Protein AF-A0A4D4M1V2-F1 (afdb_monomer)

Foldseek 3Di:
DDDDPFAEDEQDPVLQVLLLVLLVVLCVVPVAQADDLVSLVSLLVSLVPDDPRLLVSLEADPDLLNDYHYDDHDAPLVQLDFDDLAQLRSGRSCGSVSSSVSSSLSSQFFWWFWCLASNGRQKTKQFQHPPCQPFLDSNHFVDDNDDFQAQLQDPPFFSDKDKAWNDAPPPADDDGGGPSPDDDDPVRVVVQQDQFWGFQGGPSRVPSVPDPDHRGRHRQWDADPVGIGGRDDPVRTDPHDDPPPPDDPDDDDDPDDDPDPDDDDDDDDDGGDRGTMMMMIGGDGHDDPDDDDDDDDDDDDDDDPTIDTSD

pLDDT: mean 78.12, std 24.27, range [21.67, 98.25]

Solvent-accessible surface area (backbone atoms only — not comparable to full-atom values): 19342 Å² total; per-residue (Å²): 132,85,86,70,84,74,52,70,45,72,56,52,73,65,42,41,51,53,50,49,51,52,24,53,53,51,35,72,74,65,72,51,49,74,78,43,75,67,53,49,48,51,41,53,57,51,39,71,66,59,55,70,66,46,47,61,72,45,47,79,81,89,45,71,61,75,50,68,46,83,40,69,83,86,68,61,57,77,82,47,52,78,63,44,64,31,64,86,68,34,76,58,63,53,21,55,57,45,43,43,51,50,33,53,34,43,60,48,17,44,44,36,29,36,56,66,42,82,81,36,40,55,59,43,64,31,26,36,19,88,94,33,36,76,45,86,51,66,31,28,27,72,49,72,65,73,78,57,39,73,58,52,48,49,92,86,41,56,79,40,79,48,78,46,79,64,42,55,93,79,70,75,80,86,80,84,81,34,71,72,76,51,93,70,52,73,67,52,50,64,54,34,50,42,56,72,37,34,42,46,76,58,85,72,35,72,72,61,78,70,62,87,70,79,62,73,48,45,39,38,35,47,82,50,97,92,41,68,45,77,46,43,39,73,88,41,33,62,96,61,72,84,77,75,75,92,81,74,94,73,88,80,89,78,96,76,83,85,82,75,83,79,80,74,82,85,68,91,67,77,63,60,61,74,58,39,33,33,37,36,36,33,20,39,69,67,76,76,93,69,85,76,80,89,85,81,94,71,86,78,78,83,82,80,88,54,80,50,72,69,125

Sequence (311 aa):
MSTAAAPARQLDPDSVSELRQATEHIHAEFGTSATTPALLKRIATTANAFGDGLRHHCRPVDTDDGLFVLRGLDIDDAAAGPTPDSWATAGDSGAAHDITLLLLATVMGNPIAWEGQQDGRFVHNIVPSPGHETEQTGASSTVLLSPHTEDAFHPGRAHLLMLGCMRNHDDIATTAASVRKTRLSERDVRTLTRPVLPILPDDAYAEAQGYAEEPPPVPALFASEDGITLRFDPAYTPSTRRTTPTGARTGGSGKNWPVSPSRSASLPVRSWSSTTTWSSTAVFPSRPATTAPTGGSSAPPSAFPGAAPAP

Organism: Streptomyces avermitilis (NCBI:txid33903)

Structure (mmCIF, N/CA/C/O backbone):
data_AF-A0A4D4M1V2-F1
#
_entry.id   AF-A0A4D4M1V2-F1
#
loop_
_atom_site.group_PDB
_atom_site.id
_atom_site.type_symbol
_atom_site.label_atom_id
_atom_site.label_alt_id
_atom_site.label_comp_id
_atom_site.label_asym_id
_atom_site.label_entity_id
_atom_site.label_seq_id
_atom_site.pdbx_PDB_ins_code
_atom_site.Cartn_x
_atom_site.Cartn_y
_atom_site.Cartn_z
_atom_site.occupancy
_atom_site.B_iso_or_equiv
_atom_site.auth_seq_id
_atom_site.auth_comp_id
_atom_site.auth_asym_id
_atom_site.auth_atom_id
_atom_site.pdbx_PDB_model_num
ATOM 1 N N . MET A 1 1 ? -15.605 -14.942 8.031 1.00 46.16 1 MET A N 1
ATOM 2 C CA . MET A 1 1 ? -15.905 -13.614 7.455 1.00 46.16 1 MET A CA 1
ATOM 3 C C . MET A 1 1 ? -16.621 -13.835 6.135 1.00 46.16 1 MET A C 1
ATOM 5 O O . MET A 1 1 ? -16.258 -14.772 5.438 1.00 46.16 1 MET A O 1
ATOM 9 N N . SER A 1 2 ? -17.661 -13.060 5.827 1.00 43.44 2 SER A N 1
ATOM 10 C CA . SER A 1 2 ? -18.306 -13.125 4.509 1.00 43.44 2 SER A CA 1
ATOM 11 C C . SER A 1 2 ? -17.366 -12.499 3.482 1.00 43.44 2 SER A C 1
ATOM 13 O O . SER A 1 2 ? -16.968 -11.351 3.657 1.00 43.44 2 SER A O 1
ATOM 15 N N . THR A 1 3 ? -17.005 -13.231 2.432 1.00 56.50 3 THR A N 1
ATOM 16 C CA . THR A 1 3 ? -16.240 -12.705 1.295 1.00 56.50 3 THR A CA 1
ATOM 17 C C . THR A 1 3 ? -17.181 -11.880 0.423 1.00 56.50 3 THR A C 1
ATOM 19 O O . THR A 1 3 ? -17.867 -12.416 -0.446 1.00 56.50 3 THR A O 1
ATOM 22 N N . ALA A 1 4 ? -17.288 -10.581 0.697 1.00 67.00 4 ALA A N 1
ATOM 23 C CA . ALA A 1 4 ? -17.876 -9.660 -0.268 1.00 67.00 4 ALA A CA 1
ATOM 24 C C . ALA A 1 4 ? -16.851 -9.408 -1.382 1.00 67.00 4 ALA A C 1
ATOM 26 O O . ALA A 1 4 ? -15.655 -9.303 -1.105 1.00 67.00 4 ALA A O 1
ATOM 27 N N . ALA A 1 5 ? -17.301 -9.329 -2.634 1.00 80.75 5 ALA A N 1
ATOM 28 C CA . ALA A 1 5 ? -16.421 -8.931 -3.725 1.00 80.75 5 ALA A CA 1
ATOM 29 C C . ALA A 1 5 ? -15.924 -7.500 -3.469 1.00 80.75 5 ALA A C 1
ATOM 31 O O . ALA A 1 5 ? -16.735 -6.600 -3.238 1.00 80.75 5 ALA A O 1
ATOM 32 N N . ALA A 1 6 ? -14.605 -7.300 -3.496 1.00 88.25 6 ALA A N 1
ATOM 33 C CA . ALA A 1 6 ? -14.026 -5.971 -3.363 1.00 88.25 6 ALA A CA 1
ATOM 34 C C . ALA A 1 6 ? -14.462 -5.093 -4.553 1.00 88.25 6 ALA A C 1
ATOM 36 O O . ALA A 1 6 ? -14.430 -5.579 -5.693 1.00 88.25 6 ALA A O 1
ATOM 37 N N . PRO A 1 7 ? -14.841 -3.820 -4.329 1.00 93.56 7 PRO A N 1
ATOM 38 C CA . PRO A 1 7 ? -15.098 -2.885 -5.417 1.00 93.56 7 PRO A CA 1
ATOM 39 C C . PRO A 1 7 ? -13.896 -2.839 -6.359 1.00 93.56 7 PRO A C 1
ATOM 41 O O . PRO A 1 7 ? -12.766 -2.691 -5.902 1.00 93.56 7 PRO A O 1
ATOM 44 N N . ALA A 1 8 ? -14.118 -2.989 -7.662 1.00 95.06 8 ALA A N 1
ATOM 45 C CA . ALA A 1 8 ? -13.039 -3.056 -8.641 1.00 95.06 8 ALA A CA 1
ATOM 46 C C . ALA A 1 8 ? -13.178 -1.961 -9.698 1.00 95.06 8 ALA A C 1
ATOM 48 O O . ALA A 1 8 ? -14.282 -1.629 -10.130 1.00 95.06 8 ALA A O 1
ATOM 49 N N . ARG A 1 9 ? -12.038 -1.429 -10.135 1.00 96.38 9 ARG A N 1
ATOM 50 C CA . ARG A 1 9 ? -11.911 -0.521 -11.273 1.00 96.38 9 ARG A CA 1
ATOM 51 C C . ARG A 1 9 ? -10.985 -1.183 -12.284 1.00 96.38 9 ARG A C 1
ATOM 53 O O . ARG A 1 9 ? -9.880 -1.584 -11.936 1.00 96.38 9 ARG A O 1
ATOM 60 N N . GLN A 1 10 ? -11.449 -1.324 -13.516 1.00 97.06 10 GLN A N 1
ATOM 61 C CA . GLN A 1 10 ? -10.656 -1.871 -14.611 1.00 97.06 10 GLN A CA 1
ATOM 62 C C . GLN A 1 10 ? -10.014 -0.711 -15.365 1.00 97.06 10 GLN A C 1
ATOM 64 O O . GLN A 1 10 ? -10.752 0.162 -15.815 1.00 97.06 10 GLN A O 1
ATOM 69 N N . LEU A 1 11 ? -8.686 -0.701 -15.488 1.00 97.44 11 LEU A N 1
ATOM 70 C CA . LEU A 1 11 ? -7.991 0.224 -16.382 1.00 97.44 11 LEU A CA 1
ATOM 71 C C . LEU A 1 11 ? -8.371 -0.090 -17.829 1.00 97.44 11 LEU A C 1
ATOM 73 O O . LEU A 1 11 ? -8.408 -1.262 -18.225 1.00 97.44 11 LEU A O 1
ATOM 77 N N . ASP A 1 12 ? -8.661 0.954 -18.598 1.00 97.19 12 ASP A N 1
ATOM 78 C CA . ASP A 1 12 ? -8.841 0.844 -20.038 1.00 97.19 12 ASP A CA 1
ATOM 79 C C . ASP A 1 12 ? -7.492 0.595 -20.757 1.00 97.19 12 ASP A C 1
ATOM 81 O O . ASP A 1 12 ? -6.430 0.899 -20.202 1.00 97.19 12 ASP A O 1
ATOM 85 N N . PRO A 1 13 ? -7.503 0.032 -21.981 1.00 97.19 13 PRO A N 1
ATOM 86 C CA . PRO A 1 13 ? -6.276 -0.301 -22.705 1.00 97.19 13 PRO A CA 1
ATOM 87 C C . PRO A 1 13 ? -5.343 0.887 -22.971 1.00 97.19 13 PRO A C 1
ATOM 89 O O . PRO A 1 13 ? -4.125 0.695 -22.992 1.00 97.19 13 PRO A O 1
ATOM 92 N N . ASP A 1 14 ? -5.886 2.094 -23.150 1.00 97.50 14 ASP A N 1
ATOM 93 C CA . ASP A 1 14 ? -5.083 3.286 -23.416 1.00 97.50 14 ASP A CA 1
ATOM 94 C C . ASP A 1 14 ? -4.345 3.703 -22.140 1.00 97.50 14 ASP A C 1
ATOM 96 O O . ASP A 1 14 ? -3.131 3.893 -22.180 1.00 97.50 14 ASP A O 1
ATOM 100 N N . SER A 1 15 ? -5.033 3.716 -20.991 1.00 97.94 15 SER A N 1
ATOM 101 C CA . SER A 1 15 ? -4.422 3.951 -19.673 1.00 97.94 15 SER A CA 1
ATOM 102 C C . SER A 1 15 ? -3.341 2.915 -19.332 1.00 97.94 15 SER A C 1
ATOM 104 O O . SER A 1 15 ? -2.287 3.269 -18.801 1.00 97.94 15 SER A O 1
ATOM 106 N N . VAL A 1 16 ? -3.566 1.631 -19.646 1.00 97.81 16 VAL A N 1
ATOM 107 C CA . VAL A 1 16 ? -2.553 0.572 -19.455 1.00 97.81 16 VAL A CA 1
ATOM 108 C C . VAL A 1 16 ? -1.336 0.824 -20.343 1.00 97.81 16 VAL A C 1
ATOM 110 O O . VAL A 1 16 ? -0.200 0.741 -19.874 1.00 97.81 16 VAL A O 1
ATOM 113 N N . SER A 1 17 ? -1.551 1.153 -21.620 1.00 97.38 17 SER A N 1
ATOM 114 C CA . SER A 1 17 ? -0.457 1.433 -22.552 1.00 97.38 17 SER A CA 1
ATOM 115 C C . SER A 1 17 ? 0.330 2.681 -22.151 1.00 97.38 17 SER A C 1
ATOM 117 O O . SER A 1 17 ? 1.558 2.662 -22.214 1.00 97.38 17 SER A O 1
ATOM 119 N N . GLU A 1 18 ? -0.355 3.745 -21.732 1.00 97.62 18 GLU A N 1
ATOM 120 C CA . GLU A 1 18 ? 0.242 4.998 -21.266 1.00 97.62 18 GLU A CA 1
ATOM 121 C C . GLU A 1 18 ? 1.140 4.760 -20.042 1.00 97.62 18 GLU A C 1
ATOM 123 O O . GLU A 1 18 ? 2.311 5.149 -20.041 1.00 97.62 18 GLU A O 1
ATOM 128 N N . LEU A 1 19 ? 0.627 4.047 -19.034 1.00 97.94 19 LEU A N 1
ATOM 129 C CA . LEU A 1 19 ? 1.374 3.717 -17.822 1.00 97.94 19 LEU A CA 1
ATOM 130 C C . LEU A 1 19 ? 2.577 2.813 -18.118 1.00 97.94 19 LEU A C 1
ATOM 132 O O . LEU A 1 19 ? 3.681 3.095 -17.654 1.00 97.94 19 LEU A O 1
ATOM 136 N N . ARG A 1 20 ? 2.393 1.764 -18.931 1.00 97.12 20 ARG A N 1
ATOM 137 C CA . ARG A 1 20 ? 3.479 0.854 -19.322 1.00 97.12 20 ARG A CA 1
ATOM 138 C C . ARG A 1 20 ? 4.597 1.598 -20.045 1.00 97.12 20 ARG A C 1
ATOM 140 O O . ARG A 1 20 ? 5.759 1.435 -19.687 1.00 97.12 20 ARG A O 1
ATOM 147 N N . GLN A 1 21 ? 4.259 2.437 -21.026 1.00 97.81 21 GLN A N 1
ATOM 148 C CA . GLN A 1 21 ? 5.256 3.227 -21.748 1.00 97.81 21 GLN A CA 1
ATOM 149 C C . GLN A 1 21 ? 6.009 4.158 -20.796 1.00 97.81 21 GLN A C 1
ATOM 151 O O . GLN A 1 21 ? 7.234 4.219 -20.857 1.00 97.81 21 GLN A O 1
ATOM 156 N N . ALA A 1 22 ? 5.313 4.856 -19.895 1.00 98.25 22 ALA A N 1
ATOM 157 C CA . ALA A 1 22 ? 5.960 5.712 -18.903 1.00 98.25 22 ALA A CA 1
ATOM 158 C C . ALA A 1 22 ? 6.947 4.930 -18.022 1.00 98.25 22 ALA A C 1
ATOM 160 O O . ALA A 1 22 ? 8.091 5.359 -17.856 1.00 98.25 22 ALA A O 1
ATOM 161 N N . THR A 1 23 ? 6.535 3.765 -17.520 1.00 97.50 23 THR A N 1
ATOM 162 C CA . THR A 1 23 ? 7.394 2.867 -16.744 1.00 97.50 23 THR A CA 1
ATOM 163 C C . THR A 1 23 ? 8.621 2.433 -17.537 1.00 97.50 23 THR A C 1
ATOM 165 O O . THR A 1 23 ? 9.734 2.574 -17.041 1.00 97.50 23 THR A O 1
ATOM 168 N N . GLU A 1 24 ? 8.447 1.946 -18.767 1.00 96.62 24 GLU A N 1
ATOM 169 C CA . GLU A 1 24 ? 9.548 1.486 -19.621 1.00 96.62 24 GLU A CA 1
ATOM 170 C C . GLU A 1 24 ? 10.565 2.603 -19.888 1.00 96.62 24 GLU A C 1
ATOM 172 O O . GLU A 1 24 ? 11.769 2.371 -19.789 1.00 96.62 24 GLU A O 1
ATOM 177 N N . HIS A 1 25 ? 10.101 3.826 -20.166 1.00 98.12 25 HIS A N 1
ATOM 178 C CA . HIS A 1 25 ? 10.986 4.966 -20.413 1.00 98.12 25 HIS A CA 1
ATOM 179 C C . HIS A 1 25 ? 11.771 5.368 -19.162 1.00 98.12 25 HIS A C 1
ATOM 181 O O . HIS A 1 25 ? 12.980 5.569 -19.248 1.00 98.12 25 HIS A O 1
ATOM 187 N N . ILE A 1 26 ? 11.111 5.474 -18.003 1.00 98.00 26 ILE A N 1
ATOM 188 C CA . ILE A 1 26 ? 11.789 5.817 -16.743 1.00 98.00 26 ILE A CA 1
ATOM 189 C C . ILE A 1 26 ? 12.757 4.698 -16.349 1.00 98.00 26 ILE A C 1
ATOM 191 O O . ILE A 1 26 ? 13.898 4.967 -15.983 1.00 98.00 26 ILE A O 1
ATOM 195 N N . HIS A 1 27 ? 12.343 3.440 -16.470 1.00 96.38 27 HIS A N 1
ATOM 196 C CA . HIS A 1 27 ? 13.197 2.304 -16.152 1.00 96.38 27 HIS A CA 1
ATOM 197 C C . HIS A 1 27 ? 14.419 2.235 -17.079 1.00 96.38 27 HIS A C 1
ATOM 199 O O . HIS A 1 27 ? 15.524 2.008 -16.600 1.00 96.38 27 HIS A O 1
ATOM 205 N N . ALA A 1 28 ? 14.267 2.505 -18.379 1.00 97.00 28 ALA A N 1
ATOM 206 C CA . ALA A 1 28 ? 15.394 2.582 -19.310 1.00 97.00 28 ALA A CA 1
ATOM 207 C C . ALA A 1 28 ? 16.333 3.771 -19.024 1.00 97.00 28 ALA A C 1
ATOM 209 O O . ALA A 1 28 ? 17.534 3.673 -19.265 1.00 97.00 28 ALA A O 1
ATOM 210 N N . GLU A 1 29 ? 15.797 4.888 -18.523 1.00 97.25 29 GLU A N 1
ATOM 211 C CA . GLU A 1 29 ? 16.561 6.095 -18.185 1.00 97.25 29 GLU A CA 1
ATOM 212 C C . GLU A 1 29 ? 17.380 5.927 -16.893 1.00 97.25 29 GLU A C 1
ATOM 214 O O . GLU A 1 29 ? 18.532 6.359 -16.841 1.00 97.25 29 GLU A O 1
ATOM 219 N N . PHE A 1 30 ? 16.810 5.294 -15.863 1.00 96.44 30 PHE A N 1
ATOM 220 C CA . PHE A 1 30 ? 17.421 5.207 -14.530 1.00 96.44 30 PHE A CA 1
ATOM 221 C C . PHE A 1 30 ? 18.012 3.831 -14.197 1.00 96.44 30 PHE A C 1
ATOM 223 O O . PHE A 1 30 ? 18.976 3.759 -13.440 1.00 96.44 30 PHE A O 1
ATOM 230 N N . GLY A 1 31 ? 17.452 2.745 -14.733 1.00 92.25 31 GLY A N 1
ATOM 231 C CA . GLY A 1 31 ? 17.902 1.366 -14.504 1.00 92.25 31 GLY A CA 1
ATOM 232 C C . GLY A 1 31 ? 17.665 0.807 -13.094 1.00 92.25 31 GLY A C 1
ATOM 233 O O . GLY A 1 31 ? 18.108 -0.300 -12.815 1.00 92.25 31 GLY A O 1
ATOM 234 N N . THR A 1 32 ? 17.006 1.558 -12.208 1.00 90.75 32 THR A N 1
ATOM 235 C CA . THR A 1 32 ? 16.760 1.200 -10.800 1.00 90.75 32 THR A CA 1
ATOM 236 C C . THR A 1 32 ? 15.462 1.836 -10.302 1.00 90.75 32 THR A C 1
ATOM 238 O O . THR A 1 32 ? 15.022 2.851 -10.852 1.00 90.75 32 THR A O 1
ATOM 241 N N . SER A 1 33 ? 14.860 1.271 -9.250 1.00 84.88 33 SER A N 1
ATOM 242 C CA . SER A 1 33 ? 13.771 1.907 -8.492 1.00 84.88 33 SER A CA 1
ATOM 243 C C . SER A 1 33 ? 14.249 2.684 -7.263 1.00 84.88 33 SER A C 1
ATOM 245 O O . SER A 1 33 ? 13.431 3.284 -6.561 1.00 84.88 33 SER A O 1
ATOM 247 N N . ALA A 1 34 ? 15.562 2.747 -7.013 1.00 85.62 34 ALA A N 1
ATOM 248 C CA . ALA A 1 34 ? 16.128 3.547 -5.936 1.00 85.62 34 ALA A CA 1
ATOM 249 C C . ALA A 1 34 ? 15.744 5.028 -6.104 1.00 85.62 34 ALA A C 1
ATOM 251 O O . ALA A 1 34 ? 16.152 5.713 -7.048 1.00 85.62 34 ALA A O 1
ATOM 252 N N . THR A 1 35 ? 14.949 5.536 -5.165 1.00 82.25 35 THR A N 1
ATOM 253 C CA . THR A 1 35 ? 14.271 6.835 -5.247 1.00 82.25 35 THR A CA 1
ATOM 254 C C . THR A 1 35 ? 15.189 8.022 -4.986 1.00 82.25 35 THR A C 1
ATOM 256 O O . THR A 1 35 ? 15.061 8.749 -4.002 1.00 82.25 35 THR A O 1
ATOM 259 N N . THR A 1 36 ? 16.122 8.252 -5.906 1.00 90.75 36 THR A N 1
ATOM 260 C CA . THR A 1 36 ? 16.922 9.478 -5.940 1.00 90.75 36 THR A CA 1
ATOM 261 C C . THR A 1 36 ? 16.033 10.702 -6.214 1.00 90.75 36 THR A C 1
ATOM 263 O O . THR A 1 36 ? 15.001 10.576 -6.883 1.00 90.75 36 THR A O 1
ATOM 266 N N . PRO A 1 37 ? 16.435 11.921 -5.799 1.00 92.12 37 PRO A N 1
ATOM 267 C CA . PRO A 1 37 ? 15.675 13.137 -6.105 1.00 92.12 37 PRO A CA 1
ATOM 268 C C . PRO A 1 37 ? 15.402 13.341 -7.604 1.00 92.12 37 PRO A C 1
ATOM 270 O O . PRO A 1 37 ? 14.360 13.872 -7.984 1.00 92.12 37 PRO A O 1
ATOM 273 N N . ALA A 1 38 ? 16.321 12.901 -8.471 1.00 93.69 38 ALA A N 1
ATOM 274 C CA . ALA A 1 38 ? 16.149 12.973 -9.920 1.00 93.69 38 ALA A CA 1
ATOM 275 C C . ALA A 1 38 ? 15.039 12.031 -10.417 1.00 93.69 38 ALA A C 1
ATOM 277 O O . ALA A 1 38 ? 14.189 12.459 -11.202 1.00 93.69 38 ALA A O 1
ATOM 278 N N . LEU A 1 39 ? 15.010 10.789 -9.921 1.00 93.62 39 LEU A N 1
ATOM 279 C CA . LEU A 1 39 ? 13.977 9.811 -10.258 1.00 93.62 39 LEU A CA 1
ATOM 280 C C . LEU A 1 39 ? 12.603 10.270 -9.755 1.00 93.62 39 LEU A C 1
ATOM 282 O O . LEU A 1 39 ? 11.647 10.281 -10.525 1.00 93.62 39 LEU A O 1
ATOM 286 N N . LEU A 1 40 ? 12.508 10.741 -8.507 1.00 93.25 40 LEU A N 1
ATOM 287 C CA . LEU A 1 40 ? 11.252 11.257 -7.946 1.00 93.25 40 LEU A CA 1
ATOM 288 C C . LEU A 1 40 ? 10.712 12.446 -8.752 1.00 93.25 40 LEU A C 1
ATOM 290 O O . LEU A 1 40 ? 9.537 12.471 -9.118 1.00 93.25 40 LEU A O 1
ATOM 294 N N . LYS A 1 41 ? 11.583 13.390 -9.135 1.00 94.75 41 LYS A N 1
ATOM 295 C CA . LYS A 1 41 ? 11.205 14.507 -10.011 1.00 94.75 41 LYS A CA 1
ATOM 296 C C . LYS A 1 41 ? 10.717 14.026 -11.380 1.00 94.75 41 LYS A C 1
ATOM 298 O O . LYS A 1 41 ? 9.771 14.599 -11.933 1.00 94.75 41 LYS A O 1
ATOM 303 N N . ARG A 1 42 ? 11.350 12.993 -11.946 1.00 97.31 42 ARG A N 1
ATOM 304 C CA . ARG A 1 42 ? 10.932 12.399 -13.222 1.00 97.31 42 ARG A CA 1
ATOM 305 C C . ARG A 1 42 ? 9.555 11.752 -13.110 1.00 97.31 42 ARG A C 1
ATOM 307 O O . ARG A 1 42 ? 8.717 12.000 -13.979 1.00 97.31 42 ARG A O 1
ATOM 314 N N . ILE A 1 43 ? 9.314 10.988 -12.047 1.00 97.12 43 ILE A N 1
ATOM 315 C CA . ILE A 1 43 ? 8.015 10.379 -11.742 1.00 97.12 43 ILE A CA 1
ATOM 316 C C . ILE A 1 43 ? 6.949 11.461 -11.609 1.00 97.12 43 ILE A C 1
ATOM 318 O O . ILE A 1 43 ? 5.954 11.400 -12.321 1.00 97.12 43 ILE A O 1
ATOM 322 N N . ALA A 1 44 ? 7.185 12.498 -10.802 1.00 95.50 44 ALA A N 1
ATOM 323 C CA . ALA A 1 44 ? 6.235 13.594 -10.618 1.00 95.50 44 ALA A CA 1
ATOM 324 C C . ALA A 1 44 ? 5.909 14.319 -11.931 1.00 95.50 44 ALA A C 1
ATOM 326 O O . ALA A 1 44 ? 4.746 14.563 -12.248 1.00 95.50 44 ALA A O 1
ATOM 327 N N . THR A 1 45 ? 6.929 14.620 -12.740 1.00 97.69 45 THR A N 1
ATOM 328 C CA . THR A 1 45 ? 6.737 15.261 -14.051 1.00 97.69 45 THR A CA 1
ATOM 329 C C . THR A 1 45 ? 5.894 14.387 -14.981 1.00 97.69 45 THR A C 1
ATOM 331 O O . THR A 1 45 ? 4.996 14.888 -15.651 1.00 97.69 45 THR A O 1
ATOM 334 N N . THR A 1 46 ? 6.164 13.082 -15.001 1.00 98.12 46 THR A N 1
ATOM 335 C CA . THR A 1 46 ? 5.462 12.119 -15.860 1.00 98.12 46 THR A CA 1
ATOM 336 C C . THR A 1 46 ? 4.025 11.904 -15.387 1.00 98.12 46 THR A C 1
ATOM 338 O O . THR A 1 46 ? 3.095 12.011 -16.180 1.00 98.12 46 THR A O 1
ATOM 341 N N . ALA A 1 47 ? 3.819 11.724 -14.081 1.00 96.50 47 ALA A N 1
ATOM 342 C CA . ALA A 1 47 ? 2.502 11.567 -13.474 1.00 96.50 47 ALA A CA 1
ATOM 343 C C . ALA A 1 47 ? 1.594 12.789 -13.698 1.00 96.50 47 ALA A C 1
ATOM 345 O O . ALA A 1 47 ? 0.389 12.650 -13.913 1.00 96.50 47 ALA A O 1
ATOM 346 N N . ASN A 1 48 ? 2.163 13.997 -13.714 1.00 95.38 48 ASN A N 1
ATOM 347 C CA . ASN A 1 48 ? 1.438 15.231 -14.027 1.00 95.38 48 ASN A CA 1
ATOM 348 C C . ASN A 1 48 ? 1.031 15.352 -15.503 1.00 95.38 48 ASN A C 1
ATOM 350 O O . ASN A 1 48 ? 0.114 16.109 -15.812 1.00 95.38 48 ASN A O 1
ATOM 354 N N . ALA A 1 49 ? 1.668 14.603 -16.404 1.00 97.38 49 ALA A N 1
ATOM 355 C CA . ALA A 1 49 ? 1.357 14.615 -17.830 1.00 97.38 49 ALA A CA 1
ATOM 356 C C . ALA A 1 49 ? 0.317 13.560 -18.246 1.00 97.38 49 ALA A C 1
ATOM 358 O O . ALA A 1 49 ? -0.184 13.644 -19.364 1.00 97.38 49 ALA A O 1
ATOM 359 N N . PHE A 1 50 ? -0.023 12.605 -17.370 1.00 97.81 50 PHE A N 1
ATOM 360 C CA . PHE A 1 50 ? -0.989 11.554 -17.699 1.00 97.81 50 PHE A CA 1
ATOM 361 C C . PHE A 1 50 ? -2.387 12.087 -18.026 1.00 97.81 50 PHE A C 1
ATOM 363 O O . PHE A 1 50 ? -2.851 13.061 -17.412 1.00 97.81 50 PHE A O 1
ATOM 370 N N . GLY A 1 51 ? -3.051 11.399 -18.957 1.00 96.31 51 GLY A N 1
ATOM 371 C CA . GLY A 1 51 ? -4.376 11.730 -19.466 1.00 96.31 51 GLY A CA 1
ATOM 372 C C . GLY A 1 51 ? -5.529 11.525 -18.478 1.00 96.31 51 GLY A C 1
ATOM 373 O O . GLY A 1 51 ? -5.407 10.908 -17.416 1.00 96.31 51 GLY A O 1
ATOM 374 N N . ASP A 1 52 ? -6.700 12.042 -18.859 1.00 96.94 52 ASP A N 1
ATOM 375 C CA . ASP A 1 52 ? -7.907 12.020 -18.022 1.00 96.94 52 ASP A CA 1
ATOM 376 C C . ASP A 1 52 ? -8.443 10.604 -17.762 1.00 96.94 52 ASP A C 1
ATOM 378 O O . ASP A 1 52 ? -9.059 10.374 -16.721 1.00 96.94 52 ASP A O 1
ATOM 382 N N . GLY A 1 53 ? -8.188 9.648 -18.664 1.00 96.88 53 GLY A N 1
ATOM 383 C CA . GLY A 1 53 ? -8.578 8.242 -18.495 1.00 96.88 53 GLY A CA 1
ATOM 384 C C . GLY A 1 53 ? -7.938 7.623 -17.252 1.00 96.88 53 GLY A C 1
ATOM 385 O O . GLY A 1 53 ? -8.639 7.214 -16.319 1.00 96.88 53 GLY A O 1
ATOM 386 N N . LEU A 1 54 ? -6.604 7.669 -17.167 1.00 96.62 54 LEU A N 1
ATOM 387 C CA . LEU A 1 54 ? -5.871 7.144 -16.017 1.00 96.62 54 LEU A CA 1
ATOM 388 C C . LEU A 1 54 ? -6.261 7.878 -14.727 1.00 96.62 54 LEU A C 1
ATOM 390 O O . LEU A 1 54 ? -6.520 7.244 -13.701 1.00 96.62 54 LEU A O 1
ATOM 394 N N . ARG A 1 55 ? -6.394 9.210 -14.775 1.00 96.81 55 ARG A N 1
ATOM 395 C CA . ARG A 1 55 ? -6.845 10.014 -13.623 1.00 96.81 55 ARG A CA 1
ATOM 396 C C . ARG A 1 55 ? -8.244 9.629 -13.156 1.00 96.81 55 ARG A C 1
ATOM 398 O O . ARG A 1 55 ? -8.485 9.557 -11.952 1.00 96.81 55 ARG A O 1
ATOM 405 N N . HIS A 1 56 ? -9.161 9.349 -14.079 1.00 96.94 56 HIS A N 1
ATOM 406 C CA . HIS A 1 56 ? -10.510 8.907 -13.746 1.00 96.94 56 HIS A CA 1
ATOM 407 C C . HIS A 1 56 ? -10.498 7.570 -12.993 1.00 96.94 56 HIS A C 1
ATOM 409 O O . HIS A 1 56 ? -11.227 7.409 -12.007 1.00 96.94 56 HIS A O 1
ATOM 415 N N . HIS A 1 57 ? -9.661 6.620 -13.414 1.00 96.75 57 HIS A N 1
ATOM 416 C CA . HIS A 1 57 ? -9.496 5.341 -12.721 1.00 96.75 57 HIS A CA 1
ATOM 417 C C . HIS A 1 57 ? -8.826 5.497 -11.346 1.00 96.75 57 HIS A C 1
ATOM 419 O O . HIS A 1 57 ? -9.233 4.831 -10.386 1.00 96.75 57 HIS A O 1
ATOM 425 N N . CYS A 1 58 ? -7.877 6.429 -11.234 1.00 95.94 58 CYS A N 1
ATOM 426 C CA . CYS A 1 58 ? -7.126 6.746 -10.018 1.00 95.94 58 CYS A CA 1
ATOM 427 C C . CYS A 1 58 ? -7.791 7.778 -9.093 1.00 95.94 58 CYS A C 1
ATOM 429 O O . CYS A 1 58 ? -7.181 8.211 -8.119 1.00 95.94 58 CYS A O 1
ATOM 431 N N . ARG A 1 59 ? -9.039 8.181 -9.354 1.00 95.69 59 ARG A N 1
ATOM 432 C CA . ARG A 1 59 ? -9.775 9.091 -8.463 1.00 95.69 59 ARG A CA 1
ATOM 433 C C . ARG A 1 59 ? -9.838 8.546 -7.020 1.00 95.69 59 ARG A C 1
ATOM 435 O O . ARG A 1 59 ? -9.745 7.328 -6.835 1.00 95.69 59 ARG A O 1
ATOM 442 N N . PRO A 1 60 ? -10.075 9.392 -6.002 1.00 93.12 60 PRO A N 1
ATOM 443 C CA . PRO A 1 60 ? -10.186 8.945 -4.615 1.00 93.12 60 PRO A CA 1
ATOM 444 C C . PRO A 1 60 ? -11.173 7.786 -4.406 1.00 93.12 60 PRO A C 1
ATOM 446 O O . PRO A 1 60 ? -12.076 7.540 -5.214 1.00 93.12 60 PRO A O 1
ATOM 449 N N . VAL A 1 61 ? -10.982 7.050 -3.312 1.00 91.06 61 VAL A N 1
ATOM 450 C CA . VAL A 1 61 ? -11.877 5.962 -2.911 1.00 91.06 61 VAL A CA 1
ATOM 451 C C . VAL A 1 61 ? -13.274 6.529 -2.640 1.00 91.06 61 VAL A C 1
ATOM 453 O O . VAL A 1 61 ? -13.443 7.385 -1.780 1.00 91.06 61 VAL A O 1
ATOM 456 N N . ASP A 1 62 ? -14.272 6.021 -3.358 1.00 89.69 62 ASP A N 1
ATOM 457 C CA . ASP A 1 62 ? -15.673 6.463 -3.328 1.00 89.69 62 ASP A CA 1
ATOM 458 C C . ASP A 1 62 ? -16.620 5.370 -2.790 1.00 89.69 62 ASP A C 1
ATOM 460 O O . ASP A 1 62 ? -17.823 5.390 -3.042 1.00 89.69 62 ASP A O 1
ATOM 464 N N . THR A 1 63 ? -16.080 4.392 -2.053 1.00 89.69 63 THR A N 1
ATOM 465 C CA . THR A 1 63 ? -16.801 3.197 -1.589 1.00 89.69 63 THR A CA 1
ATOM 466 C C . THR A 1 63 ? -16.897 3.140 -0.062 1.00 89.69 63 THR A C 1
ATOM 468 O O . THR A 1 63 ? -15.988 3.551 0.665 1.00 89.69 63 THR A O 1
ATOM 471 N N . ASP A 1 64 ? -17.975 2.541 0.452 1.00 89.19 64 ASP A N 1
ATOM 472 C CA . ASP A 1 64 ? -18.119 2.272 1.891 1.00 89.19 64 ASP A CA 1
ATOM 473 C C . ASP A 1 64 ? -17.100 1.247 2.409 1.00 89.19 64 ASP A C 1
ATOM 475 O O . ASP A 1 64 ? -16.866 1.163 3.614 1.00 89.19 64 ASP A O 1
ATOM 479 N N . ASP A 1 65 ? -16.488 0.460 1.520 1.00 91.69 65 ASP A N 1
ATOM 480 C CA . ASP A 1 65 ? -15.406 -0.473 1.850 1.00 91.69 65 ASP A CA 1
ATOM 481 C C . ASP A 1 65 ? -14.118 0.242 2.271 1.00 91.69 65 ASP A C 1
ATOM 483 O O . ASP A 1 65 ? -13.274 -0.377 2.914 1.00 91.69 65 ASP A O 1
ATOM 487 N N . GLY A 1 66 ? -13.959 1.527 1.932 1.00 91.38 66 GLY A N 1
ATOM 488 C CA . GLY A 1 66 ? -12.715 2.256 2.181 1.00 91.38 66 GLY A CA 1
ATOM 489 C C . GLY A 1 66 ? -11.551 1.780 1.303 1.00 91.38 66 GLY A C 1
ATOM 490 O O . GLY A 1 66 ? -10.409 2.131 1.574 1.00 91.38 66 GLY A O 1
ATOM 491 N N . LEU A 1 67 ? -11.838 1.010 0.244 1.00 94.19 67 LEU A N 1
ATOM 492 C CA . LEU A 1 67 ? -10.862 0.515 -0.728 1.00 94.19 67 LEU A CA 1
ATOM 493 C C . LEU A 1 67 ? -11.492 0.266 -2.106 1.00 94.19 67 LEU A C 1
ATOM 495 O O . LEU A 1 67 ? -12.715 0.159 -2.250 1.00 94.19 67 LEU A O 1
ATOM 499 N N . PHE A 1 68 ? -10.635 0.100 -3.111 1.00 95.62 68 PHE A N 1
ATOM 500 C CA . PHE A 1 68 ? -10.966 -0.538 -4.384 1.00 95.62 68 PHE A CA 1
ATOM 501 C C . PHE A 1 68 ? -9.761 -1.334 -4.907 1.00 95.62 68 PHE A C 1
ATOM 503 O O . PHE A 1 68 ? -8.624 -1.076 -4.524 1.00 95.62 68 PHE A O 1
ATOM 510 N N . VAL A 1 69 ? -10.011 -2.284 -5.806 1.00 96.25 69 VAL A N 1
ATOM 511 C CA . VAL A 1 69 ? -8.982 -3.027 -6.543 1.00 96.25 69 VAL A CA 1
ATOM 512 C C . VAL A 1 69 ? -8.850 -2.434 -7.940 1.00 96.25 69 VAL A C 1
ATOM 514 O O . VAL A 1 69 ? -9.809 -2.465 -8.713 1.00 96.25 69 VAL A O 1
ATOM 517 N N . LEU A 1 70 ? -7.670 -1.913 -8.274 1.00 96.19 70 LEU A N 1
ATOM 518 C CA . LEU A 1 70 ? -7.339 -1.495 -9.636 1.00 96.19 70 LEU A CA 1
ATOM 519 C C . LEU A 1 70 ? -6.828 -2.706 -10.427 1.00 96.19 70 LEU A C 1
ATOM 521 O O . LEU A 1 70 ? -5.902 -3.383 -9.990 1.00 96.19 70 LEU A O 1
ATOM 525 N N . ARG A 1 71 ? -7.452 -3.008 -11.567 1.00 96.00 71 ARG A N 1
ATOM 526 C CA . ARG A 1 71 ? -7.132 -4.166 -12.418 1.00 96.00 71 ARG A CA 1
ATOM 527 C C . ARG A 1 71 ? -6.630 -3.725 -13.788 1.00 96.00 71 ARG A C 1
ATOM 529 O O . ARG A 1 71 ? -6.952 -2.626 -14.231 1.00 96.00 71 ARG A O 1
ATOM 536 N N . GLY A 1 72 ? -5.916 -4.618 -14.473 1.00 93.31 72 GLY A N 1
ATOM 537 C CA . GLY A 1 72 ? -5.393 -4.398 -15.829 1.00 93.31 72 GLY A CA 1
ATOM 538 C C . GLY A 1 72 ? -3.882 -4.188 -15.908 1.00 93.31 72 GLY A C 1
ATOM 539 O O . GLY A 1 72 ? -3.386 -3.883 -16.984 1.00 93.31 72 GLY A O 1
ATOM 540 N N . LEU A 1 73 ? -3.163 -4.335 -14.793 1.00 91.75 73 LEU A N 1
ATOM 541 C CA . LEU A 1 73 ? -1.705 -4.394 -14.797 1.00 91.75 73 LEU A CA 1
ATOM 542 C C . LEU A 1 73 ? -1.286 -5.851 -14.973 1.00 91.75 73 LEU A C 1
ATOM 544 O O . LEU A 1 73 ? -1.585 -6.681 -14.113 1.00 91.75 73 LEU A O 1
ATOM 548 N N . ASP A 1 74 ? -0.629 -6.142 -16.088 1.00 85.88 74 ASP A N 1
ATOM 549 C CA . ASP A 1 74 ? -0.092 -7.467 -16.370 1.00 85.88 74 ASP A CA 1
ATOM 550 C C . ASP A 1 74 ? 1.323 -7.585 -15.809 1.00 85.88 74 ASP A C 1
ATOM 552 O O . ASP A 1 74 ? 2.143 -6.679 -15.964 1.00 85.88 74 ASP A O 1
ATOM 556 N N . ILE A 1 75 ? 1.604 -8.724 -15.180 1.00 87.06 75 ILE A N 1
ATOM 557 C CA . ILE A 1 75 ? 2.920 -9.055 -14.641 1.00 87.06 75 ILE A CA 1
ATOM 558 C C . ILE A 1 75 ? 3.411 -10.312 -15.335 1.00 87.06 75 ILE A C 1
ATOM 560 O O . ILE A 1 75 ? 2.765 -11.360 -15.288 1.00 87.06 75 ILE A O 1
ATOM 564 N N . ASP A 1 76 ? 4.569 -10.200 -15.976 1.00 88.88 76 ASP A N 1
ATOM 565 C CA . ASP A 1 76 ? 5.284 -11.356 -16.495 1.00 88.88 76 ASP A CA 1
ATOM 566 C C . ASP A 1 76 ? 6.031 -12.032 -15.338 1.00 88.88 76 ASP A C 1
ATOM 568 O O . ASP A 1 76 ? 7.153 -11.663 -14.988 1.00 88.88 76 ASP A O 1
ATOM 572 N N . ASP A 1 77 ? 5.374 -13.013 -14.717 1.00 89.31 77 ASP A N 1
ATOM 573 C CA . ASP A 1 77 ? 5.918 -13.751 -13.573 1.00 89.31 77 ASP A CA 1
ATOM 574 C C . ASP A 1 77 ? 7.221 -14.491 -13.920 1.00 89.31 77 ASP A C 1
ATOM 576 O O . ASP A 1 77 ? 8.117 -14.601 -13.083 1.00 89.31 77 ASP A O 1
ATOM 580 N N . ALA A 1 78 ? 7.369 -14.944 -15.171 1.00 88.44 78 ALA A N 1
ATOM 581 C CA . ALA A 1 78 ? 8.587 -15.604 -15.623 1.00 88.44 78 ALA A CA 1
ATOM 582 C C . ALA A 1 78 ? 9.749 -14.607 -15.737 1.00 88.44 78 ALA A C 1
ATOM 584 O O . ALA A 1 78 ? 10.858 -14.906 -15.291 1.00 88.44 78 ALA A O 1
ATOM 585 N N . ALA A 1 79 ? 9.497 -13.416 -16.289 1.00 87.69 79 ALA A N 1
ATOM 586 C CA . ALA A 1 79 ? 10.497 -12.352 -16.366 1.00 87.69 79 ALA A CA 1
ATOM 587 C C . ALA A 1 79 ? 10.851 -11.768 -14.988 1.00 87.69 79 ALA A C 1
ATOM 589 O O . ALA A 1 79 ? 11.998 -11.382 -14.770 1.00 87.69 79 ALA A O 1
ATOM 590 N N . ALA A 1 80 ? 9.899 -11.740 -14.051 1.00 87.06 80 ALA A N 1
ATOM 591 C CA . ALA A 1 80 ? 10.110 -11.261 -12.686 1.00 87.06 80 ALA A CA 1
ATOM 592 C C . ALA A 1 80 ? 11.046 -12.164 -11.853 1.00 87.06 80 ALA A C 1
ATOM 594 O O . ALA A 1 80 ? 11.541 -11.740 -10.810 1.00 87.06 80 ALA A O 1
ATOM 595 N N . GLY A 1 81 ? 11.312 -13.399 -12.293 1.00 89.56 81 GLY A N 1
ATOM 596 C CA . GLY A 1 81 ? 12.240 -14.309 -11.619 1.00 89.56 81 GLY A CA 1
ATOM 597 C C . GLY A 1 81 ? 11.736 -14.799 -10.251 1.00 89.56 81 GLY A C 1
ATOM 598 O O . GLY A 1 81 ? 10.556 -14.669 -9.940 1.00 89.56 81 GLY A O 1
ATOM 599 N N . PRO A 1 82 ? 12.587 -15.414 -9.413 1.00 91.88 82 PRO A N 1
ATOM 600 C CA . PRO A 1 82 ? 12.164 -15.941 -8.114 1.00 91.88 82 PRO A CA 1
ATOM 601 C C . PRO A 1 82 ? 11.779 -14.834 -7.120 1.00 91.88 82 PRO A C 1
ATOM 603 O O . PRO A 1 82 ? 12.201 -13.687 -7.244 1.00 91.88 82 PRO A O 1
ATOM 606 N N . THR A 1 83 ? 10.987 -15.180 -6.102 1.00 94.31 83 THR A N 1
ATOM 607 C CA . THR A 1 83 ? 10.750 -14.290 -4.952 1.00 94.31 83 THR A CA 1
ATOM 608 C C . THR A 1 83 ? 12.049 -14.122 -4.167 1.00 94.31 83 THR A C 1
ATOM 610 O O . THR A 1 83 ? 12.684 -15.133 -3.865 1.00 94.31 83 THR A O 1
ATOM 613 N N . PRO A 1 84 ? 12.461 -12.887 -3.838 1.00 93.56 84 PRO A N 1
ATOM 614 C CA . PRO A 1 84 ? 13.606 -12.660 -2.964 1.00 93.56 84 PRO A CA 1
ATOM 615 C C . PRO A 1 84 ? 13.367 -13.215 -1.555 1.00 93.56 84 PRO A C 1
ATOM 617 O O . PRO A 1 84 ? 12.269 -13.080 -1.022 1.00 93.56 84 PRO A O 1
ATOM 620 N N . ASP A 1 85 ? 14.414 -13.748 -0.920 1.00 93.25 85 ASP A N 1
ATOM 621 C CA . ASP A 1 85 ? 14.343 -14.263 0.460 1.00 93.25 85 ASP A CA 1
ATOM 622 C C . ASP A 1 85 ? 14.055 -13.171 1.509 1.00 93.25 85 ASP A C 1
ATOM 624 O O . ASP A 1 85 ? 13.664 -13.468 2.634 1.00 93.25 85 ASP A O 1
ATOM 628 N N . SER A 1 86 ? 14.304 -11.900 1.178 1.00 93.88 86 SER A N 1
ATOM 629 C CA . SER A 1 86 ? 13.992 -10.746 2.024 1.00 93.88 86 SER A CA 1
ATOM 630 C C . SER A 1 86 ? 13.920 -9.466 1.190 1.00 93.88 86 SER A C 1
ATOM 632 O O . SER A 1 86 ? 14.440 -9.398 0.073 1.00 93.88 86 SER A O 1
ATOM 634 N N . TRP A 1 87 ? 13.360 -8.399 1.759 1.00 92.44 87 TRP A N 1
ATOM 635 C CA . TRP A 1 87 ? 13.379 -7.072 1.132 1.00 92.44 87 TRP A CA 1
ATOM 636 C C . TRP A 1 87 ? 14.805 -6.556 0.856 1.00 92.44 87 TRP A C 1
ATOM 638 O O . TRP A 1 87 ? 15.039 -5.842 -0.126 1.00 92.44 87 TRP A O 1
ATOM 648 N N . ALA A 1 88 ? 15.771 -6.935 1.700 1.00 92.06 88 ALA A N 1
ATOM 649 C CA . ALA A 1 88 ? 17.163 -6.511 1.589 1.00 92.06 88 ALA A CA 1
ATOM 650 C C . ALA A 1 88 ? 17.863 -7.162 0.387 1.00 92.06 88 ALA A C 1
ATOM 652 O O . ALA A 1 88 ? 18.724 -6.543 -0.237 1.00 92.06 88 ALA A O 1
ATOM 653 N N . THR A 1 89 ? 17.463 -8.384 0.022 1.00 92.62 89 THR A N 1
ATOM 654 C CA . THR A 1 89 ? 18.007 -9.119 -1.130 1.00 92.62 89 THR A CA 1
ATOM 655 C C . THR A 1 89 ? 17.233 -8.882 -2.427 1.00 92.62 89 THR A C 1
ATOM 657 O O . THR A 1 89 ? 17.684 -9.323 -3.481 1.00 92.62 89 THR A O 1
ATOM 660 N N . ALA A 1 90 ? 16.109 -8.158 -2.382 1.00 90.88 90 ALA A N 1
ATOM 661 C CA . ALA A 1 90 ? 15.276 -7.890 -3.555 1.00 90.88 90 ALA A CA 1
ATOM 662 C C . ALA A 1 90 ? 15.985 -7.068 -4.646 1.00 90.88 90 ALA A C 1
ATOM 664 O O . ALA A 1 90 ? 15.722 -7.279 -5.834 1.00 90.88 90 ALA A O 1
ATOM 665 N N . GLY A 1 91 ? 16.897 -6.166 -4.263 1.00 88.56 91 GLY A N 1
ATOM 666 C CA . GLY A 1 91 ? 17.593 -5.277 -5.199 1.00 88.56 91 GLY A CA 1
ATOM 667 C C . GLY A 1 91 ? 16.619 -4.567 -6.148 1.00 88.56 91 GLY A C 1
ATOM 668 O O . GLY A 1 91 ? 15.574 -4.095 -5.713 1.00 88.56 91 GLY A O 1
ATOM 669 N N . ASP A 1 92 ? 16.946 -4.559 -7.441 1.00 89.88 92 ASP A N 1
ATOM 670 C CA . ASP A 1 92 ? 16.122 -3.977 -8.514 1.00 89.88 92 ASP A CA 1
ATOM 671 C C . ASP A 1 92 ? 15.249 -5.013 -9.256 1.00 89.88 92 ASP A C 1
ATOM 673 O O . ASP A 1 92 ? 14.733 -4.732 -10.337 1.00 89.88 92 ASP A O 1
ATOM 677 N N . SER A 1 93 ? 15.057 -6.222 -8.709 1.00 86.75 93 SER A N 1
ATOM 678 C CA . SER A 1 93 ? 14.264 -7.279 -9.375 1.00 86.75 93 SER A CA 1
ATOM 679 C C . SER A 1 93 ? 12.820 -6.855 -9.693 1.00 86.75 93 SER A C 1
ATOM 681 O O . SER A 1 93 ? 12.240 -7.309 -10.678 1.00 86.75 93 SER A O 1
ATOM 683 N N . GLY A 1 94 ? 12.263 -5.941 -8.894 1.00 88.81 94 GLY A N 1
ATOM 684 C CA . GLY A 1 94 ? 10.935 -5.354 -9.067 1.00 88.81 94 GLY A CA 1
ATOM 685 C C . GLY A 1 94 ? 10.922 -3.948 -9.672 1.00 88.81 94 GLY A C 1
ATOM 686 O O . GLY A 1 94 ? 9.858 -3.339 -9.709 1.00 88.81 94 GLY A O 1
ATOM 687 N N . ALA A 1 95 ? 12.046 -3.411 -10.164 1.00 92.38 95 ALA A N 1
ATOM 688 C CA . ALA A 1 95 ? 12.187 -1.967 -10.383 1.00 92.38 95 ALA A CA 1
ATOM 689 C C . ALA A 1 95 ? 11.126 -1.344 -11.312 1.00 92.38 95 ALA A C 1
ATOM 691 O O . ALA A 1 95 ? 10.586 -0.278 -11.018 1.00 92.38 95 ALA A O 1
ATOM 692 N N . ALA A 1 96 ? 10.765 -2.013 -12.411 1.00 93.38 96 ALA A N 1
ATOM 693 C CA . ALA A 1 96 ? 9.693 -1.546 -13.297 1.00 93.38 96 ALA A CA 1
ATOM 694 C C . ALA A 1 96 ? 8.317 -1.507 -12.595 1.00 93.38 96 ALA A C 1
ATOM 696 O O . ALA A 1 96 ? 7.517 -0.593 -12.810 1.00 93.38 96 ALA A O 1
ATOM 697 N N . HIS A 1 97 ? 8.038 -2.469 -11.717 1.00 94.00 97 HIS A N 1
ATOM 698 C CA . HIS A 1 97 ? 6.795 -2.507 -10.951 1.00 94.00 97 HIS A CA 1
ATOM 699 C C . HIS A 1 97 ? 6.785 -1.443 -9.856 1.00 94.00 97 HIS A C 1
ATOM 701 O O . HIS A 1 97 ? 5.777 -0.760 -9.692 1.00 94.00 97 HIS A O 1
ATOM 707 N N . ASP A 1 98 ? 7.916 -1.221 -9.190 1.00 95.38 98 ASP A N 1
ATOM 708 C CA . ASP A 1 98 ? 8.068 -0.142 -8.214 1.00 95.38 98 ASP A CA 1
ATOM 709 C C . ASP A 1 98 ? 7.839 1.229 -8.867 1.00 95.38 98 ASP A C 1
ATOM 711 O O . ASP A 1 98 ? 7.089 2.052 -8.344 1.00 95.38 98 ASP A O 1
ATOM 715 N N . ILE A 1 99 ? 8.409 1.463 -10.057 1.00 97.00 99 ILE A N 1
ATOM 716 C CA . ILE A 1 99 ? 8.173 2.686 -10.843 1.00 97.00 99 ILE A CA 1
ATOM 717 C C . ILE A 1 99 ? 6.688 2.824 -11.199 1.00 97.00 99 ILE A C 1
ATOM 719 O O . ILE A 1 99 ? 6.117 3.904 -11.042 1.00 97.00 99 ILE A O 1
ATOM 723 N N . THR A 1 100 ? 6.045 1.738 -11.634 1.00 97.12 100 THR A N 1
ATOM 724 C CA . THR A 1 100 ? 4.605 1.718 -11.941 1.00 97.12 100 THR A CA 1
ATOM 725 C C . THR A 1 100 ? 3.770 2.094 -10.713 1.00 97.12 100 THR A C 1
ATOM 727 O O . THR A 1 100 ? 2.862 2.923 -10.807 1.00 97.12 100 THR A O 1
ATOM 730 N N . LEU A 1 101 ? 4.101 1.530 -9.547 1.00 96.56 101 LEU A N 1
ATOM 731 C CA . LEU A 1 101 ? 3.418 1.801 -8.285 1.00 96.56 101 LEU A CA 1
ATOM 732 C C . LEU A 1 101 ? 3.609 3.257 -7.847 1.00 96.56 101 LEU A C 1
ATOM 734 O O . LEU A 1 101 ? 2.644 3.903 -7.448 1.00 96.56 101 LEU A O 1
ATOM 738 N N . LEU A 1 102 ? 4.819 3.805 -7.984 1.00 97.06 102 LEU A N 1
ATOM 739 C CA . LEU A 1 102 ? 5.102 5.207 -7.672 1.00 97.06 102 LEU A CA 1
ATOM 740 C C . LEU A 1 102 ? 4.391 6.175 -8.615 1.00 97.06 102 LEU A C 1
ATOM 742 O O . LEU A 1 102 ? 3.893 7.206 -8.162 1.00 97.06 102 LEU A O 1
ATOM 746 N N . LEU A 1 103 ? 4.307 5.860 -9.910 1.00 98.12 103 LEU A N 1
ATOM 747 C CA . LEU A 1 103 ? 3.538 6.649 -10.872 1.00 98.12 103 LEU A CA 1
ATOM 748 C C . LEU A 1 103 ? 2.061 6.699 -10.465 1.00 98.12 103 LEU A C 1
ATOM 750 O O . LEU A 1 103 ? 1.498 7.786 -10.352 1.00 98.12 103 LEU A O 1
ATOM 754 N N . LEU A 1 104 ? 1.455 5.546 -10.164 1.00 97.94 104 LEU A N 1
ATOM 755 C CA . LEU A 1 104 ? 0.070 5.464 -9.691 1.00 97.94 104 LEU A CA 1
ATOM 756 C C . LEU A 1 104 ? -0.133 6.200 -8.362 1.00 97.94 104 LEU A C 1
ATOM 758 O O . LEU A 1 104 ? -1.076 6.980 -8.232 1.00 97.94 104 LEU A O 1
ATOM 762 N N . ALA A 1 105 ? 0.762 6.005 -7.395 1.00 96.12 105 ALA A N 1
ATOM 763 C CA . ALA A 1 105 ? 0.732 6.696 -6.110 1.00 96.12 105 ALA A CA 1
ATOM 764 C C . ALA A 1 105 ? 0.807 8.217 -6.273 1.00 96.12 105 ALA A C 1
ATOM 766 O O . ALA A 1 105 ? 0.078 8.938 -5.598 1.00 96.12 105 ALA A O 1
ATOM 767 N N . THR A 1 106 ? 1.620 8.698 -7.216 1.00 96.50 106 THR A N 1
ATOM 768 C CA . THR A 1 106 ? 1.755 10.127 -7.524 1.00 96.50 106 THR A CA 1
ATOM 769 C C . THR A 1 106 ? 0.526 10.689 -8.249 1.00 96.50 106 THR A C 1
ATOM 771 O O . THR A 1 106 ? 0.167 11.849 -8.069 1.00 96.50 106 THR A O 1
ATOM 774 N N . VAL A 1 107 ? -0.173 9.877 -9.049 1.00 96.81 107 VAL A N 1
ATOM 775 C CA . VAL A 1 107 ? -1.477 10.271 -9.617 1.00 96.81 107 VAL A CA 1
ATOM 776 C C . VAL A 1 107 ? -2.545 10.378 -8.524 1.00 96.81 107 VAL A C 1
ATOM 778 O O . VAL A 1 107 ? -3.396 11.263 -8.588 1.00 96.81 107 VAL A O 1
ATOM 781 N N . MET A 1 108 ? -2.512 9.488 -7.528 1.00 95.00 108 MET A N 1
ATOM 782 C CA . MET A 1 108 ? -3.482 9.451 -6.425 1.00 95.00 108 MET A CA 1
ATOM 783 C C . MET A 1 108 ? -3.150 10.420 -5.279 1.00 95.00 108 MET A C 1
ATOM 785 O O . MET A 1 108 ? -4.002 10.673 -4.423 1.00 95.00 108 MET A O 1
ATOM 789 N N . GLY A 1 109 ? -1.929 10.954 -5.232 1.00 92.44 109 GLY A N 1
ATOM 790 C CA . GLY A 1 109 ? -1.459 11.737 -4.103 1.00 92.44 109 GLY A CA 1
ATOM 791 C C . GLY A 1 109 ? 0.041 12.029 -4.107 1.00 92.44 109 GLY A C 1
ATOM 792 O O . GLY A 1 109 ? 0.676 12.162 -5.144 1.00 92.44 109 GLY A O 1
ATOM 793 N N . ASN A 1 110 ? 0.605 12.147 -2.911 1.00 92.12 110 ASN A N 1
ATOM 794 C CA . ASN A 1 110 ? 2.022 12.340 -2.651 1.00 92.12 110 ASN A CA 1
ATOM 795 C C . ASN A 1 110 ? 2.540 11.090 -1.933 1.00 92.12 110 ASN A C 1
ATOM 797 O O . ASN A 1 110 ? 2.135 10.861 -0.785 1.00 92.12 110 ASN A O 1
ATOM 801 N N . PRO A 1 111 ? 3.387 10.275 -2.578 1.00 92.50 111 PRO A N 1
ATOM 802 C CA . PRO A 1 111 ? 3.983 9.129 -1.917 1.00 92.50 111 PRO A CA 1
ATOM 803 C C . PRO A 1 111 ? 4.922 9.596 -0.793 1.00 92.50 111 PRO A C 1
ATOM 805 O O . PRO A 1 111 ? 5.574 10.639 -0.904 1.00 92.50 111 PRO A O 1
ATOM 808 N N . ILE A 1 112 ? 4.969 8.835 0.297 1.00 89.88 112 ILE A N 1
ATOM 809 C CA . ILE A 1 112 ? 5.844 9.068 1.452 1.00 89.88 112 ILE A CA 1
ATOM 810 C C . ILE A 1 112 ? 6.635 7.809 1.787 1.00 89.88 112 ILE A C 1
ATOM 812 O O . ILE A 1 112 ? 6.226 6.702 1.441 1.00 89.88 112 ILE A O 1
ATOM 816 N N . ALA A 1 113 ? 7.743 7.999 2.494 1.00 88.81 113 ALA A N 1
ATOM 817 C CA . ALA A 1 113 ? 8.574 6.927 3.016 1.00 88.81 113 ALA A CA 1
ATOM 818 C C . ALA A 1 113 ? 8.957 7.206 4.473 1.00 88.81 113 ALA A C 1
ATOM 820 O O . ALA A 1 113 ? 8.969 8.360 4.921 1.00 88.81 113 ALA A O 1
ATOM 821 N N . TRP A 1 114 ? 9.304 6.138 5.187 1.00 83.88 114 TRP A N 1
ATOM 822 C CA . TRP A 1 114 ? 9.793 6.186 6.559 1.00 83.88 114 TRP A CA 1
ATOM 823 C C . TRP A 1 114 ? 11.247 5.748 6.590 1.00 83.88 114 TRP A C 1
ATOM 825 O O . TRP A 1 114 ? 11.545 4.625 6.205 1.00 83.88 114 TRP A O 1
ATOM 835 N N . GLU A 1 115 ? 12.144 6.590 7.105 1.00 86.19 115 GLU A N 1
ATOM 836 C CA . GLU A 1 115 ? 13.574 6.250 7.227 1.00 86.19 115 GLU A CA 1
ATOM 837 C C . GLU A 1 115 ? 13.794 4.914 7.962 1.00 86.19 115 GLU A C 1
ATOM 839 O O . GLU A 1 115 ? 14.634 4.113 7.563 1.00 86.19 115 GLU A O 1
ATOM 844 N N . GLY A 1 116 ? 12.972 4.639 8.981 1.00 81.69 116 GLY A N 1
ATOM 845 C CA . GLY A 1 116 ? 13.028 3.409 9.773 1.00 81.69 116 GLY A CA 1
ATOM 846 C C . GLY A 1 116 ? 12.430 2.156 9.120 1.00 81.69 116 GLY A C 1
ATOM 847 O O . GLY A 1 116 ? 12.490 1.100 9.740 1.00 81.69 116 GLY A O 1
ATOM 848 N N . GLN A 1 117 ? 11.852 2.235 7.915 1.00 84.19 117 GLN A N 1
ATOM 849 C CA . GLN A 1 117 ? 11.305 1.075 7.199 1.00 84.19 117 GLN A CA 1
ATOM 850 C C . GLN A 1 117 ? 12.050 0.854 5.879 1.00 84.19 117 GLN A C 1
ATOM 852 O O . GLN A 1 117 ? 12.127 1.747 5.040 1.00 84.19 117 GLN A O 1
ATOM 857 N N . GLN A 1 118 ? 12.594 -0.356 5.701 1.00 90.50 118 GLN A N 1
ATOM 858 C CA . GLN A 1 118 ? 13.295 -0.807 4.485 1.00 90.50 118 GLN A CA 1
ATOM 859 C C . GLN A 1 118 ? 14.268 0.233 3.897 1.00 90.50 118 GLN A C 1
ATOM 861 O O . GLN A 1 118 ? 14.252 0.497 2.695 1.00 90.50 118 GLN A O 1
ATOM 866 N N . ASP A 1 119 ? 15.101 0.834 4.752 1.00 89.75 119 ASP A N 1
ATOM 867 C CA . ASP A 1 119 ? 16.081 1.874 4.405 1.00 89.75 119 ASP A CA 1
ATOM 868 C C . ASP A 1 119 ? 15.475 3.131 3.745 1.00 89.75 119 ASP A C 1
ATOM 870 O O . ASP A 1 119 ? 16.095 3.757 2.882 1.00 89.75 119 ASP A O 1
ATOM 874 N N . GLY A 1 120 ? 14.244 3.507 4.111 1.00 87.56 120 GLY A N 1
ATOM 875 C CA . GLY A 1 120 ? 13.589 4.707 3.588 1.00 87.56 120 GLY A CA 1
ATOM 876 C C . GLY A 1 120 ? 13.140 4.598 2.132 1.00 87.56 120 GLY A C 1
ATOM 877 O O . GLY A 1 120 ? 12.932 5.621 1.474 1.00 87.56 120 GLY A O 1
ATOM 878 N N . ARG A 1 121 ? 13.002 3.378 1.602 1.00 90.31 121 ARG A N 1
ATOM 879 C CA . ARG A 1 121 ? 12.448 3.155 0.260 1.00 90.31 121 ARG A CA 1
ATOM 880 C C . ARG A 1 121 ? 11.003 3.654 0.198 1.00 90.31 121 ARG A C 1
ATOM 882 O O . ARG A 1 121 ? 10.243 3.500 1.138 1.00 90.31 121 ARG A O 1
ATOM 889 N N . PHE A 1 122 ? 10.588 4.217 -0.936 1.00 92.00 122 PHE A N 1
ATOM 890 C CA . PHE A 1 122 ? 9.177 4.601 -1.130 1.00 92.00 122 PHE A CA 1
ATOM 891 C C . PHE A 1 122 ? 8.283 3.429 -1.543 1.00 92.00 122 PHE A C 1
ATOM 893 O O . PHE A 1 122 ? 7.057 3.524 -1.447 1.00 92.00 122 PHE A O 1
ATOM 900 N N . VAL A 1 123 ? 8.890 2.353 -2.050 1.00 95.31 123 VAL A N 1
ATOM 901 C CA . VAL A 1 123 ? 8.205 1.103 -2.364 1.00 95.31 123 VAL A CA 1
ATOM 902 C C . VAL A 1 123 ? 8.825 -0.004 -1.532 1.00 95.31 123 VAL A C 1
ATOM 904 O O . VAL A 1 123 ? 10.023 -0.275 -1.629 1.00 95.31 123 VAL A O 1
ATOM 907 N N . HIS A 1 124 ? 8.007 -0.613 -0.685 1.00 93.50 124 HIS A N 1
ATOM 908 C CA . HIS A 1 124 ? 8.420 -1.682 0.211 1.00 93.50 124 HIS A CA 1
ATOM 909 C C . HIS A 1 124 ? 8.107 -3.040 -0.402 1.00 93.50 124 HIS A C 1
ATOM 911 O O . HIS A 1 124 ? 7.076 -3.206 -1.047 1.00 93.50 124 HIS A O 1
ATOM 917 N N . ASN A 1 125 ? 8.965 -4.026 -0.150 1.00 93.69 125 ASN A N 1
ATOM 918 C CA . ASN A 1 125 ? 8.727 -5.418 -0.515 1.00 93.69 125 ASN A CA 1
ATOM 919 C C . ASN A 1 125 ? 8.072 -6.158 0.655 1.00 93.69 125 ASN A C 1
ATOM 921 O O . ASN A 1 125 ? 8.592 -6.161 1.770 1.00 93.69 125 ASN A O 1
ATOM 925 N N . ILE A 1 126 ? 6.957 -6.823 0.387 1.00 94.44 126 ILE A N 1
ATOM 926 C CA . ILE A 1 126 ? 6.250 -7.717 1.301 1.00 94.44 126 ILE A CA 1
ATOM 927 C C . ILE A 1 126 ? 6.476 -9.131 0.768 1.00 94.44 126 ILE A C 1
ATOM 929 O O . ILE A 1 126 ? 5.853 -9.560 -0.209 1.00 94.44 126 ILE A O 1
ATOM 933 N N . VAL A 1 127 ? 7.424 -9.824 1.393 1.00 93.75 127 VAL A N 1
ATOM 934 C CA . VAL A 1 127 ? 7.851 -11.177 1.032 1.00 93.75 127 VAL A CA 1
ATOM 935 C C . VAL A 1 127 ? 8.004 -12.018 2.299 1.00 93.75 127 VAL A C 1
ATOM 937 O O . VAL A 1 127 ? 8.582 -11.526 3.274 1.00 93.75 127 VAL A O 1
ATOM 940 N N . PRO A 1 128 ? 7.540 -13.280 2.306 1.00 93.06 128 PRO A N 1
ATOM 941 C CA . PRO A 1 128 ? 7.837 -14.215 3.383 1.00 93.06 128 PRO A CA 1
ATOM 942 C C . PRO A 1 128 ? 9.347 -14.300 3.592 1.00 93.06 128 PRO A C 1
ATOM 944 O O . PRO A 1 128 ? 10.069 -14.691 2.678 1.00 93.06 128 PRO A O 1
ATOM 947 N N .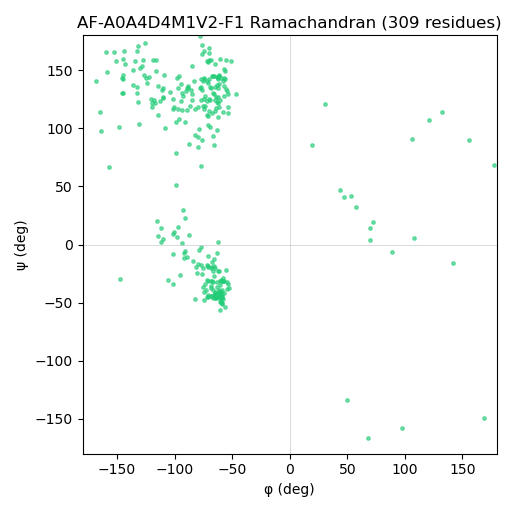 SER A 1 129 ? 9.824 -13.925 4.777 1.00 93.44 129 SER A N 1
ATOM 948 C CA . SER A 1 129 ? 11.261 -13.909 5.064 1.00 93.44 129 SER A CA 1
ATOM 949 C C . SER A 1 129 ? 11.612 -15.025 6.054 1.00 93.44 129 SER A C 1
ATOM 951 O O . SER A 1 129 ? 10.987 -15.100 7.118 1.00 93.44 129 SER A O 1
ATOM 953 N N . PRO A 1 130 ? 12.587 -15.904 5.747 1.00 93.50 130 PRO A N 1
ATOM 954 C CA . PRO A 1 130 ? 12.983 -16.984 6.647 1.00 93.50 130 PRO A CA 1
ATOM 955 C C . PRO A 1 130 ? 13.366 -16.472 8.042 1.00 93.50 130 PRO A C 1
ATOM 957 O O . PRO A 1 130 ? 14.157 -15.540 8.169 1.00 93.50 130 PRO A O 1
ATOM 960 N N . GLY A 1 131 ? 12.827 -17.097 9.089 1.00 93.56 131 GLY A N 1
ATOM 961 C CA . GLY A 1 131 ? 13.031 -16.703 10.488 1.00 93.56 131 GLY A CA 1
ATOM 962 C C . GLY A 1 131 ? 12.038 -15.666 11.028 1.00 93.56 131 GLY A C 1
ATOM 963 O O . GLY A 1 131 ? 12.052 -15.405 12.230 1.00 93.56 131 GLY A O 1
ATOM 964 N N . HIS A 1 132 ? 11.166 -15.112 10.179 1.00 91.94 132 HIS A N 1
ATOM 965 C CA . HIS A 1 132 ? 10.157 -14.106 10.539 1.00 91.94 132 HIS A CA 1
ATOM 966 C C . HIS A 1 132 ? 8.716 -14.645 10.447 1.00 91.94 132 HIS A C 1
ATOM 968 O O . HIS A 1 132 ? 7.742 -13.892 10.477 1.00 91.94 132 HIS A O 1
ATOM 974 N N . GLU A 1 133 ? 8.538 -15.966 10.354 1.00 93.56 133 GLU A N 1
ATOM 975 C CA . GLU A 1 133 ? 7.275 -16.611 9.975 1.00 93.56 133 GLU A CA 1
ATOM 976 C C . GLU A 1 133 ? 6.109 -16.328 10.932 1.00 93.56 133 GLU A C 1
ATOM 978 O O . GLU A 1 133 ? 4.947 -16.476 10.537 1.00 93.56 133 GLU A O 1
ATOM 983 N N . THR A 1 134 ? 6.407 -15.966 12.182 1.00 90.88 134 THR A N 1
ATOM 984 C CA . THR A 1 134 ? 5.434 -15.752 13.265 1.00 90.88 134 THR A CA 1
ATOM 985 C C . THR A 1 134 ? 5.278 -14.292 13.688 1.00 90.88 134 THR A C 1
ATOM 987 O O . THR A 1 134 ? 4.591 -14.018 14.672 1.00 90.88 134 THR A O 1
ATOM 990 N N . GLU A 1 135 ? 5.929 -13.356 13.001 1.00 88.75 135 GLU A N 1
ATOM 991 C CA . GLU A 1 135 ? 5.876 -11.932 13.344 1.00 88.75 135 GLU A CA 1
ATOM 992 C C . GLU A 1 135 ? 4.535 -11.283 12.954 1.00 88.75 135 GLU A C 1
ATOM 994 O O . GLU A 1 135 ? 3.728 -11.857 12.225 1.00 88.75 135 GLU A O 1
ATOM 999 N N . GLN A 1 136 ? 4.265 -10.074 13.453 1.00 88.75 136 GLN A N 1
ATOM 1000 C CA . GLN A 1 136 ? 3.142 -9.237 13.001 1.00 88.75 136 GLN A CA 1
ATOM 1001 C C . GLN A 1 136 ? 3.632 -8.181 12.001 1.00 88.75 136 GLN A C 1
ATOM 1003 O O . GLN A 1 136 ? 3.377 -6.994 12.154 1.00 88.75 136 GLN A O 1
ATOM 1008 N N . THR A 1 137 ? 4.354 -8.632 10.975 1.00 88.50 137 THR A N 1
ATOM 1009 C CA . THR A 1 137 ? 4.930 -7.788 9.918 1.00 88.50 137 THR A CA 1
ATOM 1010 C C . THR A 1 137 ? 4.612 -8.367 8.534 1.00 88.50 137 THR A C 1
ATOM 1012 O O . THR A 1 137 ? 4.146 -9.507 8.406 1.00 88.50 137 THR A O 1
ATOM 1015 N N . GLY A 1 138 ? 4.909 -7.604 7.475 1.00 87.50 138 GLY A N 1
ATOM 1016 C CA . GLY A 1 138 ? 4.808 -8.067 6.084 1.00 87.50 138 GLY A CA 1
ATOM 1017 C C . GLY A 1 138 ? 5.745 -9.232 5.720 1.00 87.50 138 GLY A C 1
ATOM 1018 O O . GLY A 1 138 ? 5.627 -9.777 4.628 1.00 87.50 138 GLY A O 1
ATOM 1019 N N . ALA A 1 139 ? 6.652 -9.626 6.621 1.00 90.81 139 ALA A N 1
ATOM 1020 C CA . ALA A 1 139 ? 7.552 -10.765 6.447 1.00 90.81 139 ALA A CA 1
ATOM 1021 C C . ALA A 1 139 ? 6.973 -12.103 6.950 1.00 90.81 139 ALA A C 1
ATOM 1023 O O . ALA A 1 139 ? 7.552 -13.164 6.698 1.00 90.81 139 ALA A O 1
ATOM 1024 N N . SER A 1 140 ? 5.845 -12.058 7.668 1.00 91.06 140 SER A N 1
ATOM 1025 C CA . SER A 1 140 ? 5.216 -13.227 8.290 1.00 91.06 140 SER A CA 1
ATOM 1026 C C . SER A 1 140 ? 4.590 -14.194 7.284 1.00 91.06 140 SER A C 1
ATOM 1028 O O . SER A 1 140 ? 4.273 -13.828 6.152 1.00 91.06 140 SER A O 1
ATOM 1030 N N . SER A 1 141 ? 4.403 -15.457 7.696 1.00 90.62 141 SER A N 1
ATOM 1031 C CA . SER A 1 141 ? 3.858 -16.489 6.800 1.00 90.62 141 SER A CA 1
ATOM 1032 C C . SER A 1 141 ? 2.996 -17.581 7.459 1.00 90.62 141 SER A C 1
ATOM 1034 O O . SER A 1 141 ? 2.070 -18.123 6.858 1.00 90.62 141 SER A O 1
ATOM 1036 N N . THR A 1 142 ? 3.240 -17.930 8.718 1.00 89.50 142 THR A N 1
ATOM 1037 C CA . THR A 1 142 ? 2.525 -19.044 9.380 1.00 89.50 142 THR A CA 1
ATOM 1038 C C . THR A 1 142 ? 1.415 -18.581 10.314 1.00 89.50 142 THR A C 1
ATOM 1040 O O . THR A 1 142 ? 0.621 -19.389 10.800 1.00 89.50 142 THR A O 1
ATOM 1043 N N . VAL A 1 143 ? 1.333 -17.273 10.546 1.00 88.62 143 VAL A N 1
ATOM 1044 C CA . VAL A 1 143 ? 0.353 -16.631 11.419 1.00 88.62 143 VAL A CA 1
ATOM 1045 C C . VAL A 1 143 ? -0.519 -15.665 10.629 1.00 88.62 143 VAL A C 1
ATOM 1047 O O . VAL A 1 143 ? -0.159 -15.204 9.548 1.00 88.62 143 VAL A O 1
ATOM 1050 N N . LEU A 1 144 ? -1.690 -15.355 11.181 1.00 89.44 144 LEU A N 1
ATOM 1051 C CA . LEU A 1 144 ? -2.504 -14.266 10.663 1.00 89.44 144 LEU A CA 1
ATOM 1052 C C . LEU A 1 144 ? -1.802 -12.942 10.970 1.00 89.44 144 LEU A C 1
ATOM 1054 O O . LEU A 1 144 ? -1.565 -12.635 12.141 1.00 89.44 144 LEU A O 1
ATOM 1058 N N . LEU A 1 145 ? -1.544 -12.144 9.938 1.00 90.94 145 LEU A N 1
ATOM 1059 C CA . LEU A 1 145 ? -1.259 -10.728 10.119 1.00 90.94 145 LEU A CA 1
ATOM 1060 C C . LEU A 1 145 ? -2.562 -10.038 10.538 1.00 90.94 145 LEU A C 1
ATOM 1062 O O . LEU A 1 145 ? -3.527 -9.992 9.770 1.00 90.94 145 LEU A O 1
ATOM 1066 N N . SER A 1 146 ? -2.627 -9.585 11.788 1.00 91.25 146 SER A N 1
ATOM 1067 C CA . SER A 1 146 ? -3.853 -9.009 12.343 1.00 91.25 146 SER A CA 1
ATOM 1068 C C . SER A 1 146 ? -4.252 -7.752 11.562 1.00 91.25 146 SER A C 1
ATOM 1070 O O . SER A 1 146 ? -3.390 -6.909 11.317 1.00 91.25 146 SER A O 1
ATOM 1072 N N . PRO A 1 147 ? -5.536 -7.573 11.191 1.00 93.44 147 PRO A N 1
ATOM 1073 C CA . PRO A 1 147 ? -5.979 -6.345 10.542 1.00 93.44 147 PRO A CA 1
ATOM 1074 C C . PRO A 1 147 ? -5.661 -5.118 11.401 1.00 93.44 147 PRO A C 1
ATOM 1076 O O . PRO A 1 147 ? -6.050 -5.057 12.571 1.00 93.44 147 PRO A O 1
ATOM 1079 N N . HIS A 1 148 ? -4.992 -4.142 10.800 1.00 94.94 148 HIS A N 1
ATOM 1080 C CA . HIS A 1 148 ? -4.565 -2.908 11.446 1.00 94.94 148 HIS A CA 1
ATOM 1081 C C . HIS A 1 148 ? -4.660 -1.730 10.469 1.00 94.94 148 HIS A C 1
ATOM 1083 O O . HIS A 1 148 ? -4.882 -1.893 9.269 1.00 94.94 148 HIS A O 1
ATOM 1089 N N . THR A 1 149 ? -4.565 -0.522 11.012 1.00 94.62 149 THR A N 1
ATOM 1090 C CA . THR A 1 149 ? -4.331 0.702 10.244 1.00 94.62 149 THR A CA 1
ATOM 1091 C C . THR A 1 149 ? -2.826 0.838 10.037 1.00 94.62 149 THR A C 1
ATOM 1093 O O . THR A 1 149 ? -2.096 0.771 11.020 1.00 94.62 149 THR A O 1
ATOM 1096 N N . GLU A 1 150 ? -2.368 1.052 8.804 1.00 93.25 150 GLU A N 1
ATOM 1097 C CA . GLU A 1 150 ? -0.936 1.240 8.524 1.00 93.25 150 GLU A CA 1
ATOM 1098 C C . GLU A 1 150 ? -0.359 2.389 9.367 1.00 93.25 150 GLU A C 1
ATOM 1100 O O . GLU A 1 150 ? -0.986 3.452 9.489 1.00 93.25 150 GLU A O 1
ATOM 1105 N N . ASP A 1 151 ? 0.800 2.152 9.986 1.00 90.06 151 ASP A N 1
ATOM 1106 C CA . ASP A 1 151 ? 1.507 3.084 10.871 1.00 90.06 151 ASP A CA 1
ATOM 1107 C C . ASP A 1 151 ? 0.583 3.731 11.915 1.00 90.06 151 ASP A C 1
ATOM 1109 O O . ASP A 1 151 ? 0.641 4.935 12.198 1.00 90.06 151 ASP A O 1
ATOM 1113 N N . ALA A 1 152 ? -0.326 2.936 12.494 1.00 91.75 152 ALA A N 1
ATOM 1114 C CA . ALA A 1 152 ? -1.378 3.413 13.385 1.00 91.75 152 ALA A CA 1
ATOM 1115 C C . ALA A 1 152 ? -0.856 4.224 14.574 1.00 91.75 152 ALA A C 1
ATOM 1117 O O . ALA A 1 152 ? -1.617 4.998 15.143 1.00 91.75 152 ALA A O 1
ATOM 1118 N N . PHE A 1 153 ? 0.402 4.096 14.983 1.00 88.12 153 PHE A N 1
ATOM 1119 C CA . PHE A 1 153 ? 0.991 4.897 16.057 1.00 88.12 153 PHE A CA 1
ATOM 1120 C C . PHE A 1 153 ? 1.346 6.331 15.620 1.00 88.12 153 PHE A C 1
ATOM 1122 O O . PHE A 1 153 ? 1.306 7.252 16.442 1.00 88.12 153 PHE A O 1
ATOM 1129 N N . HIS A 1 154 ? 1.596 6.575 14.331 1.00 87.06 154 HIS A N 1
ATOM 1130 C CA . HIS A 1 154 ? 2.145 7.841 13.856 1.00 87.06 154 HIS A CA 1
ATOM 1131 C C . HIS A 1 154 ? 1.051 8.881 13.508 1.00 87.06 154 HIS A C 1
ATOM 1133 O O . HIS A 1 154 ? 0.048 8.568 12.853 1.00 87.06 154 HIS A O 1
ATOM 1139 N N . PRO A 1 155 ? 1.184 10.158 13.932 1.00 86.56 155 PRO A N 1
ATOM 1140 C CA . PRO A 1 155 ? 0.211 11.205 13.596 1.00 86.56 155 PRO A CA 1
ATOM 1141 C C . PRO A 1 155 ? 0.206 11.557 12.102 1.00 86.56 155 PRO A C 1
ATOM 1143 O O . PRO A 1 155 ? -0.846 11.886 11.563 1.00 86.56 155 PRO A O 1
ATOM 1146 N N . GLY A 1 156 ? 1.359 11.449 11.441 1.00 84.62 156 GLY A N 1
ATOM 1147 C CA . GLY A 1 156 ? 1.536 11.626 9.996 1.00 84.62 156 GLY A CA 1
ATOM 1148 C C . GLY A 1 156 ? 1.440 10.327 9.193 1.00 84.62 156 GLY A C 1
ATOM 1149 O O . GLY A 1 156 ? 2.137 10.205 8.197 1.00 84.62 156 GLY A O 1
ATOM 1150 N N . ARG A 1 157 ? 0.671 9.332 9.651 1.00 89.69 157 ARG A N 1
ATOM 1151 C CA . ARG A 1 157 ? 0.456 8.084 8.900 1.00 89.69 157 ARG A CA 1
ATOM 1152 C C . ARG A 1 157 ? -0.200 8.332 7.537 1.00 89.69 157 ARG A C 1
ATOM 1154 O O . ARG A 1 157 ? -0.874 9.350 7.336 1.00 89.69 157 ARG A O 1
ATOM 1161 N N . ALA A 1 158 ? -0.048 7.365 6.640 1.00 88.75 158 ALA A N 1
ATOM 1162 C CA . ALA A 1 158 ? -0.651 7.398 5.316 1.00 88.75 158 ALA A CA 1
ATOM 1163 C C . ALA A 1 158 ? -2.181 7.545 5.373 1.00 88.75 158 ALA A C 1
ATOM 1165 O O . ALA A 1 158 ? -2.843 7.098 6.312 1.00 88.75 158 ALA A O 1
ATOM 1166 N N . HIS A 1 159 ? -2.754 8.164 4.342 1.00 88.38 159 HIS A N 1
ATOM 1167 C CA . HIS A 1 159 ? -4.211 8.186 4.153 1.00 88.38 159 HIS A CA 1
ATOM 1168 C C . HIS A 1 159 ? -4.668 7.068 3.218 1.00 88.38 159 HIS A C 1
ATOM 1170 O O . HIS A 1 159 ? -5.809 6.619 3.304 1.00 88.38 159 HIS A O 1
ATOM 1176 N N . LEU A 1 160 ? -3.776 6.635 2.330 1.00 92.00 160 LEU A N 1
ATOM 1177 C CA . LEU A 1 160 ? -3.968 5.525 1.418 1.00 92.00 160 LEU A CA 1
ATOM 1178 C C . LEU A 1 160 ? -2.726 4.634 1.478 1.00 92.00 160 LEU A C 1
ATOM 1180 O O . LEU A 1 160 ? -1.604 5.121 1.346 1.00 92.00 160 LEU A O 1
ATOM 1184 N N . LEU A 1 161 ? -2.953 3.337 1.654 1.00 95.38 161 LEU A N 1
ATOM 1185 C CA . LEU A 1 161 ? -1.961 2.294 1.427 1.00 95.38 161 LEU A CA 1
ATOM 1186 C C . LEU A 1 161 ? -2.272 1.652 0.076 1.00 95.38 161 LEU A C 1
ATOM 1188 O O . LEU A 1 161 ? -3.398 1.206 -0.154 1.00 95.38 161 LEU A O 1
ATOM 1192 N N . MET A 1 162 ? -1.288 1.611 -0.815 1.00 95.56 162 MET A N 1
ATOM 1193 C CA . MET A 1 162 ? -1.402 0.915 -2.092 1.00 95.56 162 MET A CA 1
ATOM 1194 C C . MET A 1 162 ? -0.624 -0.395 -2.021 1.00 95.56 162 MET A C 1
ATOM 1196 O O . MET A 1 162 ? 0.531 -0.390 -1.610 1.00 95.56 162 MET A O 1
ATOM 1200 N N . LEU A 1 163 ? -1.258 -1.495 -2.434 1.00 96.56 163 LEU A N 1
ATOM 1201 C CA . LEU A 1 163 ? -0.643 -2.819 -2.536 1.00 96.56 163 LEU A CA 1
ATOM 1202 C C . LEU A 1 163 ? -0.644 -3.265 -4.002 1.00 96.56 163 LEU A C 1
ATOM 1204 O O . LEU A 1 163 ? -1.705 -3.358 -4.622 1.00 96.56 163 LEU A O 1
ATOM 1208 N N . GLY A 1 164 ? 0.536 -3.549 -4.547 1.00 94.81 164 GLY A N 1
ATOM 1209 C CA . GLY A 1 164 ? 0.731 -4.154 -5.862 1.00 94.81 164 GLY A CA 1
ATOM 1210 C C . GLY A 1 164 ? 1.044 -5.639 -5.718 1.00 94.81 164 GLY A C 1
ATOM 1211 O O . GLY A 1 164 ? 2.061 -5.999 -5.132 1.00 94.81 164 GLY A O 1
ATOM 1212 N N . CYS A 1 165 ? 0.174 -6.510 -6.230 1.00 93.88 165 CYS A N 1
ATOM 1213 C CA . CYS A 1 165 ? 0.438 -7.950 -6.256 1.00 93.88 165 CYS A CA 1
AT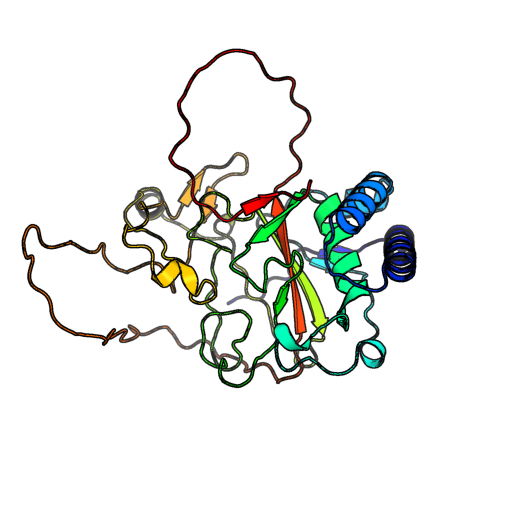OM 1214 C C . CYS A 1 165 ? 1.472 -8.242 -7.334 1.00 93.88 165 CYS A C 1
ATOM 1216 O O . CYS A 1 165 ? 1.135 -8.061 -8.494 1.00 93.88 165 CYS A O 1
ATOM 1218 N N . MET A 1 166 ? 2.657 -8.740 -6.977 1.00 92.81 166 MET A N 1
ATOM 1219 C CA . MET A 1 166 ? 3.627 -9.245 -7.958 1.00 92.81 166 MET A CA 1
ATOM 1220 C C . MET A 1 166 ? 3.279 -10.678 -8.360 1.00 92.81 166 MET A C 1
ATOM 1222 O O . MET A 1 166 ? 3.217 -11.012 -9.538 1.00 92.81 166 MET A O 1
ATOM 1226 N N . ARG A 1 167 ? 2.997 -11.522 -7.361 1.00 92.25 167 ARG A N 1
ATOM 1227 C CA . ARG A 1 167 ? 2.580 -12.916 -7.545 1.00 92.25 167 ARG A CA 1
ATOM 1228 C C . ARG A 1 167 ? 1.858 -13.445 -6.313 1.00 92.25 167 ARG A C 1
ATOM 1230 O O . ARG A 1 167 ? 2.163 -13.058 -5.184 1.00 92.25 167 ARG A O 1
ATOM 1237 N N . ASN A 1 168 ? 0.915 -14.351 -6.547 1.00 92.56 168 ASN A N 1
ATOM 1238 C CA . ASN A 1 168 ? 0.101 -14.978 -5.509 1.00 92.56 168 ASN A CA 1
ATOM 1239 C C . ASN A 1 168 ? -0.448 -16.325 -6.006 1.00 92.56 168 ASN A C 1
ATOM 1241 O O . ASN A 1 168 ? -1.644 -16.466 -6.251 1.00 92.56 168 ASN A O 1
ATOM 1245 N N . HIS A 1 169 ? 0.440 -17.299 -6.228 1.00 91.81 169 HIS A N 1
ATOM 1246 C CA . HIS A 1 169 ? 0.081 -18.593 -6.834 1.00 91.81 169 HIS A CA 1
ATOM 1247 C C . HIS A 1 169 ? -0.922 -19.408 -6.006 1.00 91.81 169 HIS A C 1
ATOM 1249 O O . HIS A 1 169 ? -1.622 -20.249 -6.562 1.00 91.81 169 HIS A O 1
ATOM 1255 N N . ASP A 1 170 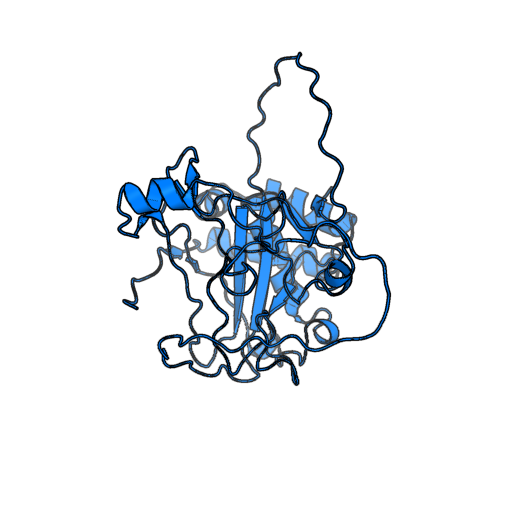? -1.000 -19.142 -4.700 1.00 91.06 170 ASP A N 1
ATOM 1256 C CA . ASP A 1 170 ? -1.844 -19.873 -3.749 1.00 91.06 170 ASP A CA 1
ATOM 1257 C C . ASP A 1 170 ? -3.152 -19.140 -3.391 1.00 91.06 170 ASP A C 1
ATOM 1259 O O . ASP A 1 170 ? -3.844 -19.538 -2.448 1.00 91.06 170 ASP A O 1
ATOM 1263 N N . ASP A 1 171 ? -3.490 -18.063 -4.112 1.00 89.50 171 ASP A N 1
ATOM 1264 C CA . ASP A 1 171 ? -4.698 -17.253 -3.896 1.00 89.50 171 ASP A CA 1
ATOM 1265 C C . ASP A 1 171 ? -4.857 -16.765 -2.443 1.00 89.50 171 ASP A C 1
ATOM 1267 O O . ASP A 1 171 ? -5.944 -16.779 -1.850 1.00 89.50 171 ASP A O 1
ATOM 1271 N N . ILE A 1 172 ? -3.755 -16.327 -1.832 1.00 89.94 172 ILE A N 1
ATOM 1272 C CA . ILE A 1 172 ? -3.766 -15.865 -0.449 1.00 89.94 172 ILE A CA 1
ATOM 1273 C C . ILE A 1 172 ? -4.428 -14.493 -0.362 1.00 89.94 172 ILE A C 1
ATOM 1275 O O . ILE A 1 172 ? -4.091 -13.558 -1.089 1.00 89.94 172 ILE A O 1
ATOM 1279 N N . ALA A 1 173 ? -5.413 -14.382 0.523 1.00 91.12 173 ALA A N 1
ATOM 1280 C CA . ALA A 1 173 ? -6.257 -13.205 0.612 1.00 91.12 173 ALA A CA 1
ATOM 1281 C C . ALA A 1 173 ? -5.638 -12.116 1.496 1.00 91.12 173 ALA A C 1
ATOM 1283 O O . ALA A 1 173 ? -5.294 -12.361 2.651 1.00 91.12 173 ALA A O 1
ATOM 1284 N N . THR A 1 174 ? -5.645 -10.879 1.006 1.00 92.38 174 THR A N 1
ATOM 1285 C CA . THR A 1 174 ? -5.550 -9.693 1.861 1.00 92.38 174 THR A CA 1
ATOM 1286 C C . THR A 1 174 ? -6.885 -9.491 2.576 1.00 92.38 174 THR A C 1
ATOM 1288 O O . THR A 1 174 ? -7.938 -9.409 1.939 1.00 92.38 174 THR A O 1
ATOM 1291 N N . THR A 1 175 ? -6.874 -9.405 3.905 1.00 92.00 175 THR A N 1
ATOM 1292 C CA . THR A 1 175 ? -8.092 -9.128 4.678 1.00 92.00 175 THR A CA 1
ATOM 1293 C C . THR A 1 175 ? -8.284 -7.630 4.868 1.00 92.00 175 THR A C 1
ATOM 1295 O O . THR A 1 175 ? -7.366 -6.949 5.314 1.00 92.00 175 THR A O 1
ATOM 1298 N N . ALA A 1 176 ? -9.491 -7.132 4.611 1.00 92.44 176 ALA A N 1
ATOM 1299 C CA . ALA A 1 176 ? -9.864 -5.746 4.862 1.00 92.44 176 ALA A CA 1
ATOM 1300 C C . ALA A 1 176 ? -11.249 -5.664 5.512 1.00 92.44 176 ALA A C 1
ATOM 1302 O O . ALA A 1 176 ? -12.117 -6.512 5.282 1.00 92.44 176 ALA A O 1
ATOM 1303 N N . ALA A 1 177 ? -11.455 -4.634 6.329 1.00 91.62 177 ALA A N 1
ATOM 1304 C CA . ALA A 1 177 ? -12.723 -4.357 6.986 1.00 91.62 177 ALA A CA 1
ATOM 1305 C C . ALA A 1 177 ? -12.935 -2.847 7.099 1.00 91.62 177 ALA A C 1
ATOM 1307 O O . ALA A 1 177 ? -12.002 -2.099 7.378 1.00 91.62 177 ALA A O 1
ATOM 1308 N N . SER A 1 178 ? -14.183 -2.412 6.931 1.00 92.31 178 SER A N 1
ATOM 1309 C CA . SER A 1 178 ? -14.566 -1.007 7.057 1.00 92.31 178 SER A CA 1
ATOM 1310 C C . SER A 1 178 ? -15.435 -0.782 8.286 1.00 92.31 178 SER A C 1
ATOM 1312 O O . SER A 1 178 ? -16.443 -1.467 8.503 1.00 92.31 178 SER A O 1
ATOM 1314 N N . VAL A 1 179 ? -15.095 0.251 9.058 1.00 93.81 179 VAL A N 1
ATOM 1315 C CA . VAL A 1 179 ? -15.932 0.723 10.166 1.00 93.81 179 VAL A CA 1
ATOM 1316 C C . VAL A 1 179 ? -17.318 1.165 9.685 1.00 93.81 179 VAL A C 1
ATOM 1318 O O . VAL A 1 179 ? -18.300 0.964 10.395 1.00 93.81 179 VAL A O 1
ATOM 1321 N N . ARG A 1 180 ? -17.433 1.665 8.445 1.00 91.19 180 ARG A N 1
ATOM 1322 C CA . ARG A 1 180 ? -18.702 2.113 7.844 1.00 91.19 180 ARG A CA 1
ATOM 1323 C C . ARG A 1 180 ? -19.681 0.959 7.610 1.00 91.19 180 ARG A C 1
ATOM 1325 O O . ARG A 1 180 ? -20.888 1.168 7.581 1.00 91.19 180 ARG A O 1
ATOM 1332 N N . LYS A 1 181 ? -19.170 -0.272 7.505 1.00 91.19 181 LYS A N 1
ATOM 1333 C CA . LYS A 1 181 ? -19.964 -1.503 7.356 1.00 91.19 181 LYS A CA 1
ATOM 1334 C C . LYS A 1 181 ? -20.170 -2.256 8.675 1.00 91.19 181 LYS A C 1
ATOM 1336 O O . LYS A 1 181 ? -20.723 -3.356 8.681 1.00 91.19 181 LYS A O 1
ATOM 1341 N N . THR A 1 182 ? -19.743 -1.676 9.797 1.00 91.06 182 THR A N 1
ATOM 1342 C CA . THR A 1 182 ? -19.862 -2.277 11.130 1.00 91.06 182 THR A CA 1
ATOM 1343 C C . THR A 1 182 ? -21.079 -1.723 11.870 1.00 91.06 182 THR A C 1
ATOM 1345 O O . THR A 1 182 ? -21.404 -0.543 11.778 1.00 91.06 182 THR A O 1
ATOM 1348 N N . ARG A 1 183 ? -21.765 -2.572 12.645 1.00 92.44 183 ARG A N 1
ATOM 1349 C CA . ARG A 1 183 ? -22.859 -2.147 13.531 1.00 92.44 183 ARG A CA 1
ATOM 1350 C C . ARG A 1 183 ? -22.294 -1.817 14.907 1.00 92.44 183 ARG A C 1
ATOM 1352 O O . ARG A 1 183 ? -21.955 -2.726 15.657 1.00 92.44 183 ARG A O 1
ATOM 1359 N N . LEU A 1 184 ? -22.211 -0.531 15.229 1.00 94.19 184 LEU A N 1
ATOM 1360 C CA . LEU A 1 184 ? -21.770 -0.045 16.535 1.00 94.19 184 LEU A CA 1
ATOM 1361 C C . LEU A 1 184 ? -22.948 0.573 17.284 1.00 94.19 184 LEU A C 1
ATOM 1363 O O . LEU A 1 184 ? -23.714 1.347 16.709 1.00 94.19 184 LEU A O 1
ATOM 1367 N N . SER A 1 185 ? -23.100 0.244 18.569 1.00 96.69 185 SER A N 1
ATOM 1368 C CA . SER A 1 185 ? -24.072 0.944 19.408 1.00 96.69 185 SER A CA 1
ATOM 1369 C C . SER A 1 185 ? -23.594 2.372 19.683 1.00 96.69 185 SER A C 1
ATOM 1371 O O . SER A 1 185 ? -22.393 2.648 19.683 1.00 96.69 185 SER A O 1
ATOM 1373 N N . GLU A 1 186 ? -24.505 3.290 20.011 1.00 95.62 186 GLU A N 1
ATOM 1374 C CA . GLU A 1 186 ? -24.106 4.645 20.424 1.00 95.62 186 GLU A CA 1
ATOM 1375 C C . GLU A 1 186 ? -23.156 4.630 21.630 1.00 95.62 186 GLU A C 1
ATOM 1377 O O . GLU A 1 186 ? -22.300 5.501 21.778 1.00 95.62 186 GLU A O 1
ATOM 1382 N N . ARG A 1 187 ? -23.302 3.630 22.510 1.00 97.38 187 ARG A N 1
ATOM 1383 C CA . ARG A 1 187 ? -22.409 3.429 23.653 1.00 97.38 187 ARG A CA 1
ATOM 1384 C C . ARG A 1 187 ? -20.992 3.088 23.194 1.00 97.38 187 ARG A C 1
ATOM 1386 O O . ARG A 1 187 ? -20.045 3.635 23.762 1.00 97.38 187 ARG A O 1
ATOM 1393 N N . ASP A 1 188 ? -20.847 2.216 22.201 1.00 96.31 188 ASP A N 1
ATOM 1394 C CA . ASP A 1 188 ? -19.541 1.825 21.661 1.00 96.31 188 ASP A CA 1
ATOM 1395 C C . ASP A 1 188 ? -18.892 2.996 20.936 1.00 96.31 188 ASP A C 1
ATOM 1397 O O . ASP A 1 188 ? -17.734 3.300 21.205 1.00 96.31 188 ASP A O 1
ATOM 1401 N N . VAL A 1 189 ? -19.658 3.732 20.121 1.00 95.69 189 VAL A N 1
ATOM 1402 C CA . VAL A 1 189 ? -19.174 4.953 19.461 1.00 95.69 189 VAL A CA 1
ATOM 1403 C C . VAL A 1 189 ? -18.652 5.946 20.498 1.00 95.69 189 VAL A C 1
ATOM 1405 O O . VAL A 1 189 ? -17.484 6.316 20.438 1.00 95.69 189 VAL A O 1
ATOM 1408 N N . ARG A 1 190 ? -19.453 6.293 21.520 1.00 95.56 190 ARG A N 1
ATOM 1409 C CA . ARG A 1 190 ? -19.012 7.189 22.608 1.00 95.56 190 ARG A CA 1
ATOM 1410 C C . ARG A 1 190 ? -17.778 6.680 23.345 1.00 95.56 190 ARG A C 1
ATOM 1412 O O . ARG A 1 190 ? -17.019 7.478 23.885 1.00 95.56 190 ARG A O 1
ATOM 1419 N N . THR A 1 191 ? -17.606 5.365 23.442 1.00 95.56 191 THR A N 1
ATOM 1420 C CA . THR A 1 191 ? -16.459 4.764 24.126 1.00 95.56 191 THR A CA 1
ATOM 1421 C C . THR A 1 191 ? -15.202 4.891 23.277 1.00 95.56 191 THR A C 1
ATOM 1423 O O . THR A 1 191 ? -14.177 5.334 23.795 1.00 95.56 191 THR A O 1
ATOM 1426 N N . LEU A 1 192 ? -15.299 4.540 21.995 1.00 95.88 192 LEU A N 1
ATOM 1427 C CA . LEU A 1 192 ? -14.191 4.466 21.046 1.00 95.88 192 LEU A CA 1
ATOM 1428 C C . LEU A 1 192 ? -13.740 5.842 20.534 1.00 95.88 192 LEU A C 1
ATOM 1430 O O . LEU A 1 192 ? -12.611 5.972 20.067 1.00 95.88 192 LEU A O 1
ATOM 1434 N N . THR A 1 193 ? -14.56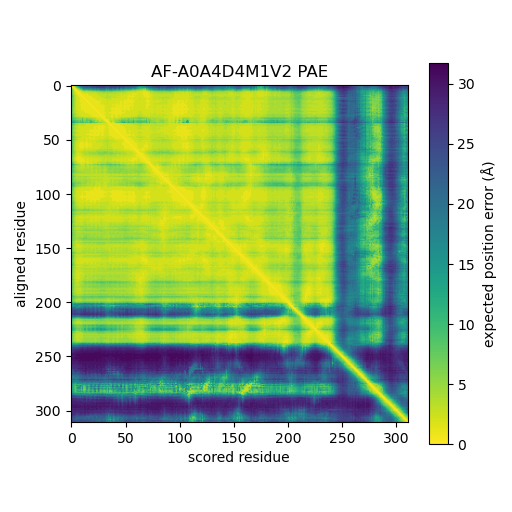6 6.883 20.675 1.00 96.62 193 THR A N 1
ATOM 1435 C CA . THR A 1 193 ? -14.170 8.278 20.410 1.00 96.62 193 THR A CA 1
ATOM 1436 C C . THR A 1 193 ? -13.353 8.908 21.540 1.00 96.62 193 THR A C 1
ATOM 1438 O O . THR A 1 193 ? -12.915 10.049 21.417 1.00 96.62 193 THR A O 1
ATOM 1441 N N . ARG A 1 194 ? -13.156 8.216 22.672 1.00 95.75 194 ARG A N 1
ATOM 1442 C CA . ARG A 1 194 ? -12.325 8.725 23.774 1.00 95.75 194 ARG A CA 1
ATOM 1443 C C . ARG A 1 194 ? -10.860 8.317 23.572 1.00 95.75 194 ARG A C 1
ATOM 1445 O O . ARG A 1 194 ? -10.604 7.136 23.340 1.00 95.75 194 ARG A O 1
ATOM 1452 N N . PRO A 1 195 ? -9.895 9.232 23.756 1.00 94.19 195 PRO A N 1
ATOM 1453 C CA . PRO A 1 195 ? -8.471 8.912 23.708 1.00 94.19 195 PRO A CA 1
ATOM 1454 C C . PRO A 1 195 ? -8.022 8.274 25.030 1.00 94.19 195 PRO A C 1
ATOM 1456 O O . PRO A 1 195 ? -7.565 8.961 25.941 1.00 94.19 195 PRO A O 1
ATOM 1459 N N . VAL A 1 196 ? -8.220 6.961 25.180 1.00 91.56 196 VAL A N 1
ATOM 1460 C CA . VAL A 1 196 ? -7.938 6.255 26.450 1.00 91.56 196 VAL A CA 1
ATOM 1461 C C . VAL A 1 196 ? -6.619 5.484 26.417 1.00 91.56 196 VAL A C 1
ATOM 1463 O O . VAL A 1 196 ? -5.940 5.404 27.442 1.00 91.56 196 VAL A O 1
ATOM 1466 N N . LEU A 1 197 ? -6.252 4.935 25.258 1.00 91.19 197 LEU A N 1
ATOM 1467 C CA . LEU A 1 197 ? -5.082 4.075 25.079 1.00 91.19 197 LEU A CA 1
ATOM 1468 C C . LEU A 1 197 ? -4.176 4.624 23.967 1.00 91.19 197 LEU A C 1
ATOM 1470 O O . LEU A 1 197 ? -4.695 5.183 22.996 1.00 91.19 197 LEU A O 1
ATOM 1474 N N . PRO A 1 198 ? -2.844 4.509 24.108 1.00 91.75 198 PRO A N 1
ATOM 1475 C CA . PRO A 1 198 ? -1.923 4.763 23.009 1.00 91.75 198 PRO A CA 1
ATOM 1476 C C . PRO A 1 198 ? -1.924 3.598 22.016 1.00 91.75 198 PRO A C 1
ATOM 1478 O O . PRO A 1 198 ? -2.346 2.494 22.349 1.00 91.75 198 PRO A O 1
ATOM 1481 N N . ILE A 1 199 ? -1.385 3.845 20.827 1.00 90.56 199 ILE A N 1
ATOM 1482 C CA . ILE A 1 199 ? -0.948 2.792 19.907 1.00 90.56 199 ILE A CA 1
ATOM 1483 C C . ILE A 1 199 ? 0.575 2.857 19.881 1.00 90.56 199 ILE A C 1
ATOM 1485 O O . ILE A 1 199 ? 1.129 3.945 19.706 1.00 90.56 199 ILE A O 1
ATOM 1489 N N . LEU A 1 200 ? 1.234 1.733 20.147 1.00 89.12 200 LEU A N 1
ATOM 1490 C CA . LEU A 1 200 ? 2.691 1.648 20.183 1.00 89.12 200 LEU A CA 1
ATOM 1491 C C . LEU A 1 200 ? 3.249 1.419 18.767 1.00 89.12 200 LEU A C 1
ATOM 1493 O O . LEU A 1 200 ? 2.526 0.883 17.929 1.00 89.12 200 LEU A O 1
ATOM 1497 N N . PRO A 1 201 ? 4.498 1.829 18.486 1.00 81.56 201 PRO A N 1
ATOM 1498 C CA . PRO A 1 201 ? 5.180 1.456 17.250 1.00 81.56 201 PRO A CA 1
ATOM 1499 C C . PRO A 1 201 ? 5.250 -0.063 17.089 1.00 81.56 201 PRO A C 1
ATOM 1501 O O . PRO A 1 201 ? 5.426 -0.775 18.084 1.00 81.56 201 PRO A O 1
ATOM 1504 N N . ASP A 1 202 ? 5.115 -0.533 15.852 1.00 75.12 202 ASP A N 1
ATOM 1505 C CA . ASP A 1 202 ? 5.248 -1.948 15.522 1.00 75.12 202 ASP A CA 1
ATOM 1506 C C . ASP A 1 202 ? 6.718 -2.411 15.497 1.00 75.12 202 ASP A C 1
ATOM 1508 O O . ASP A 1 202 ? 7.660 -1.615 15.594 1.00 75.12 202 ASP A O 1
ATOM 1512 N N . ASP A 1 203 ? 6.920 -3.726 15.380 1.00 71.62 203 ASP A N 1
ATOM 1513 C CA . ASP A 1 203 ? 8.255 -4.332 15.379 1.00 71.62 203 ASP A CA 1
ATOM 1514 C C . ASP A 1 203 ? 9.062 -4.046 14.098 1.00 71.62 203 ASP A C 1
ATOM 1516 O O . ASP A 1 203 ? 10.266 -4.306 14.078 1.00 71.62 203 ASP A O 1
ATOM 1520 N N . ALA A 1 204 ? 8.455 -3.472 13.048 1.00 63.78 204 ALA A N 1
ATOM 1521 C CA . ALA A 1 204 ? 9.191 -3.035 11.862 1.00 63.78 204 ALA A CA 1
ATOM 1522 C C . ALA A 1 204 ? 10.052 -1.789 12.143 1.00 63.78 204 ALA A C 1
ATOM 1524 O O . ALA A 1 204 ? 11.011 -1.538 11.416 1.00 63.78 204 ALA A O 1
ATOM 1525 N N . TYR A 1 205 ? 9.778 -1.048 13.224 1.00 63.75 205 TYR A N 1
ATOM 1526 C CA . TYR A 1 205 ? 10.573 0.101 13.665 1.00 63.75 205 TYR A CA 1
ATOM 1527 C C . TYR A 1 205 ? 11.551 -0.276 14.789 1.00 63.75 205 TYR A C 1
ATOM 1529 O O . TYR A 1 205 ? 11.338 0.042 15.964 1.00 63.75 205 TYR A O 1
ATOM 1537 N N . ALA A 1 206 ? 12.678 -0.898 14.433 1.00 61.25 206 ALA A N 1
ATOM 1538 C CA . ALA A 1 206 ? 13.700 -1.335 15.396 1.00 61.25 206 ALA A CA 1
ATOM 1539 C C . ALA A 1 206 ? 14.190 -0.209 16.338 1.00 61.25 206 ALA A C 1
ATOM 1541 O O . ALA A 1 206 ? 14.464 -0.443 17.517 1.00 61.25 206 ALA A O 1
ATOM 1542 N N . GLU A 1 207 ? 14.261 1.028 15.842 1.00 56.09 207 GLU A N 1
ATOM 1543 C CA . GLU A 1 207 ? 14.732 2.201 16.591 1.00 56.09 207 GLU A CA 1
ATOM 1544 C C . GLU A 1 207 ? 13.660 2.803 17.513 1.00 56.09 207 GLU A C 1
ATOM 1546 O O . GLU A 1 207 ? 13.978 3.416 18.538 1.00 56.09 207 GLU A O 1
ATOM 1551 N N . ALA A 1 208 ? 12.377 2.582 17.209 1.00 56.09 208 ALA A N 1
ATOM 1552 C CA . ALA A 1 208 ? 11.270 3.103 18.006 1.00 56.09 208 ALA A CA 1
ATOM 1553 C C . ALA A 1 208 ? 11.124 2.378 19.355 1.00 56.09 208 ALA A C 1
ATOM 1555 O O . ALA A 1 208 ? 10.558 2.937 20.298 1.00 56.09 208 ALA A O 1
ATOM 1556 N N . GLN A 1 209 ? 11.725 1.189 19.505 1.00 53.22 209 GLN A N 1
ATOM 1557 C CA . GLN A 1 209 ? 11.794 0.476 20.786 1.00 53.22 209 GLN A CA 1
ATOM 1558 C C . GLN A 1 209 ? 12.636 1.207 21.852 1.00 53.22 209 GLN A C 1
ATOM 1560 O O . GLN A 1 209 ? 12.577 0.857 23.033 1.00 53.22 209 GLN A O 1
ATOM 1565 N N . GLY A 1 210 ? 13.411 2.228 21.460 1.00 47.69 210 GLY A N 1
ATOM 1566 C CA . GLY A 1 210 ? 14.221 3.060 22.355 1.00 47.69 210 GLY A CA 1
ATOM 1567 C C . GLY A 1 210 ? 13.532 4.324 22.889 1.00 47.69 210 GLY A C 1
ATOM 1568 O O . GLY A 1 210 ? 14.106 4.995 23.751 1.00 47.69 210 GLY A O 1
ATOM 1569 N N . TYR A 1 211 ? 12.330 4.675 22.414 1.00 49.12 211 TYR A N 1
ATOM 1570 C CA . TYR A 1 211 ? 11.647 5.897 22.852 1.00 49.12 211 TYR A CA 1
ATOM 1571 C C . TYR A 1 211 ? 11.095 5.754 24.280 1.00 49.12 211 TYR A C 1
ATOM 1573 O O . TYR A 1 211 ? 10.270 4.894 24.582 1.00 49.12 211 TYR A O 1
ATOM 1581 N N . ALA A 1 212 ? 11.575 6.617 25.180 1.00 50.69 212 ALA A N 1
ATOM 1582 C CA . ALA A 1 212 ? 11.273 6.558 26.612 1.00 50.69 212 ALA A CA 1
ATOM 1583 C C . ALA A 1 212 ? 9.898 7.143 26.994 1.00 50.69 212 ALA A C 1
ATOM 1585 O O . ALA A 1 212 ? 9.411 6.880 28.097 1.00 50.69 212 ALA A O 1
ATOM 1586 N N . GLU A 1 213 ? 9.280 7.937 26.116 1.00 61.34 213 GLU A N 1
ATOM 1587 C CA . GLU A 1 213 ? 7.980 8.563 26.367 1.00 61.34 213 GLU A CA 1
ATOM 1588 C C . GLU A 1 213 ? 6.835 7.703 25.825 1.00 61.34 213 GLU A C 1
ATOM 1590 O O . GLU A 1 213 ? 6.852 7.254 24.681 1.00 61.34 213 GLU A O 1
ATOM 1595 N N . GLU A 1 214 ? 5.827 7.466 26.667 1.00 68.81 214 GLU A N 1
ATOM 1596 C CA . GLU A 1 214 ? 4.608 6.767 26.258 1.00 68.81 214 GLU A CA 1
ATOM 1597 C C . GLU A 1 214 ? 3.860 7.631 25.225 1.00 68.81 214 GLU A C 1
ATOM 1599 O O . GLU A 1 214 ? 3.628 8.816 25.500 1.00 68.81 214 GLU A O 1
ATOM 1604 N N . PRO A 1 215 ? 3.459 7.080 24.060 1.00 79.44 215 PRO A N 1
ATOM 1605 C CA . PRO A 1 215 ? 2.709 7.841 23.071 1.00 79.44 215 PRO A CA 1
ATOM 1606 C C . PRO A 1 215 ? 1.433 8.425 23.691 1.00 79.44 215 PRO A C 1
ATOM 1608 O O . PRO A 1 215 ? 0.849 7.823 24.601 1.00 79.44 215 PRO A O 1
ATOM 1611 N N . PRO A 1 216 ? 0.949 9.584 23.218 1.00 86.06 216 PRO A N 1
ATOM 1612 C CA . PRO A 1 216 ? -0.315 10.107 23.700 1.00 86.06 216 PRO A CA 1
ATOM 1613 C C . PRO A 1 216 ? -1.450 9.129 23.354 1.00 86.06 216 PRO A C 1
ATOM 1615 O O . PRO A 1 216 ? -1.460 8.553 22.262 1.00 86.06 216 PRO A O 1
ATOM 1618 N N . PRO A 1 217 ? -2.441 8.953 24.244 1.00 91.50 217 PRO A N 1
ATOM 1619 C CA . PRO A 1 217 ? -3.648 8.216 23.913 1.00 91.50 217 PRO A CA 1
ATOM 1620 C C . PRO A 1 217 ? -4.361 8.789 22.688 1.00 91.50 217 PRO A C 1
ATOM 1622 O O . PRO A 1 217 ? -4.458 10.008 22.531 1.00 91.50 217 PRO A O 1
ATOM 1625 N N . VAL A 1 218 ? -4.919 7.913 21.856 1.00 93.38 218 VAL A N 1
ATOM 1626 C CA . VAL A 1 218 ? -5.631 8.291 20.628 1.00 93.38 218 VAL A CA 1
ATOM 1627 C C . VAL A 1 218 ? -7.025 7.668 20.608 1.00 93.38 218 VAL A C 1
ATOM 1629 O O . VAL A 1 218 ? -7.224 6.581 21.155 1.00 93.38 218 VAL A O 1
ATOM 1632 N N . PRO A 1 219 ? -8.034 8.352 20.042 1.00 95.19 219 PRO A N 1
ATOM 1633 C CA . PRO A 1 219 ? -9.338 7.740 19.859 1.00 95.19 219 PRO A CA 1
ATOM 1634 C C . PRO A 1 219 ? -9.255 6.689 18.746 1.00 95.19 219 PRO A C 1
ATOM 1636 O O . PRO A 1 219 ? -8.613 6.914 17.719 1.00 95.19 219 PRO A O 1
ATOM 1639 N N . ALA A 1 220 ? -9.938 5.561 18.935 1.00 95.69 220 ALA A N 1
ATOM 1640 C CA . ALA A 1 220 ? -10.047 4.543 17.895 1.00 95.69 220 ALA A CA 1
ATOM 1641 C C . ALA A 1 220 ? -10.994 4.996 16.777 1.00 95.69 220 ALA A C 1
ATOM 1643 O O . ALA A 1 220 ? -10.765 4.692 15.611 1.00 95.69 220 ALA A O 1
ATOM 1644 N N . LEU A 1 221 ? -12.043 5.749 17.126 1.00 96.31 221 LEU A N 1
ATOM 1645 C CA . LEU A 1 221 ? -12.993 6.322 16.177 1.00 96.31 221 LEU A CA 1
ATOM 1646 C C . LEU A 1 221 ? -12.926 7.842 16.164 1.00 96.31 221 LEU A C 1
ATOM 1648 O O . LEU A 1 221 ? -12.920 8.484 17.213 1.00 96.31 221 LEU A O 1
ATOM 1652 N N . PHE A 1 222 ? -12.955 8.422 14.973 1.00 92.50 222 PHE A N 1
ATOM 1653 C CA . PHE A 1 222 ? -13.008 9.866 14.782 1.00 92.50 222 PHE A CA 1
ATOM 1654 C C . PHE A 1 222 ? -13.884 10.211 13.578 1.00 92.50 222 PHE A C 1
ATOM 1656 O O . PHE A 1 222 ? -14.122 9.379 12.703 1.00 92.50 222 PHE A O 1
ATOM 1663 N N . ALA A 1 223 ? -14.426 11.426 13.571 1.00 89.12 223 ALA A N 1
ATOM 1664 C CA . ALA A 1 223 ? -15.213 11.923 12.452 1.00 89.12 223 ALA A CA 1
ATOM 1665 C C . ALA A 1 223 ? -14.289 12.479 11.360 1.00 89.12 223 ALA A C 1
ATOM 1667 O O . ALA A 1 223 ? -13.298 13.146 11.657 1.00 89.12 223 ALA A O 1
ATOM 1668 N N . SER A 1 224 ? -14.648 12.221 10.110 1.00 85.88 224 SER A N 1
ATOM 1669 C CA . SER A 1 224 ? -14.115 12.859 8.907 1.00 85.88 224 SER A CA 1
ATOM 1670 C C . SER A 1 224 ? -15.268 13.427 8.076 1.00 85.88 224 SER A C 1
ATOM 1672 O O . SER A 1 224 ? -16.435 13.188 8.397 1.00 85.88 224 SER A O 1
ATOM 1674 N N . GLU A 1 225 ? -14.949 14.161 7.012 1.00 84.00 225 GLU A N 1
ATOM 1675 C CA . GLU A 1 225 ? -15.942 14.709 6.075 1.00 84.00 225 GLU A CA 1
ATOM 1676 C C . GLU A 1 225 ? -16.861 13.612 5.505 1.00 84.00 225 GLU A C 1
ATOM 1678 O O . GLU A 1 225 ? -18.076 13.788 5.462 1.00 84.00 225 GLU A O 1
ATOM 1683 N N . ASP A 1 226 ? -16.305 12.431 5.219 1.00 81.12 226 ASP A N 1
ATOM 1684 C CA . ASP A 1 226 ? -17.019 11.276 4.652 1.00 81.12 226 ASP A CA 1
ATOM 1685 C C . ASP A 1 226 ? -17.588 10.317 5.718 1.00 81.12 226 ASP A C 1
ATOM 1687 O O . ASP A 1 226 ? -17.791 9.123 5.478 1.00 81.12 226 ASP A O 1
ATOM 1691 N N . GLY A 1 227 ? -17.799 10.805 6.942 1.00 86.75 227 GLY A N 1
ATOM 1692 C CA . GLY A 1 227 ? -18.326 10.021 8.059 1.00 86.75 227 GLY A CA 1
ATOM 1693 C C . GLY A 1 227 ? -17.252 9.491 9.011 1.00 86.75 227 GLY A C 1
ATOM 1694 O O . GLY A 1 227 ? -16.162 10.049 9.142 1.00 86.75 227 GLY A O 1
ATOM 1695 N N . ILE A 1 228 ? -17.582 8.433 9.754 1.00 91.38 228 ILE A N 1
ATOM 1696 C CA . ILE A 1 228 ? -16.699 7.885 10.790 1.00 91.38 228 ILE A CA 1
ATOM 1697 C C . ILE A 1 228 ? -15.531 7.111 10.171 1.00 91.38 228 ILE A C 1
ATOM 1699 O O . ILE A 1 228 ? -15.689 6.397 9.180 1.00 91.38 228 ILE A O 1
ATOM 1703 N N . THR A 1 229 ? -14.362 7.239 10.783 1.00 92.69 229 THR A N 1
ATOM 1704 C CA . THR A 1 229 ? -13.128 6.558 10.387 1.00 92.69 229 THR A CA 1
ATOM 1705 C C . THR A 1 229 ? -12.451 5.930 11.607 1.00 92.69 229 THR A C 1
ATOM 1707 O O . THR A 1 229 ? -12.861 6.159 12.751 1.00 92.69 229 THR A O 1
ATOM 1710 N N . LEU A 1 230 ? -11.479 5.060 11.346 1.00 94.56 230 LEU A N 1
ATOM 1711 C CA . LEU A 1 230 ? -10.881 4.135 12.299 1.00 94.56 230 LEU A CA 1
ATOM 1712 C C . LEU A 1 230 ? -9.364 4.337 12.359 1.00 94.56 230 LEU A C 1
ATOM 1714 O O . LEU A 1 230 ? -8.702 4.522 11.341 1.00 94.56 230 LEU A O 1
ATOM 1718 N N . ARG A 1 231 ? -8.817 4.279 13.571 1.00 94.81 231 ARG A N 1
ATOM 1719 C CA . ARG A 1 231 ? -7.387 4.157 13.848 1.00 94.81 231 ARG A CA 1
ATOM 1720 C C . ARG A 1 231 ? -7.229 3.028 14.855 1.00 94.81 231 ARG A C 1
ATOM 1722 O O . ARG A 1 231 ? -7.581 3.180 16.021 1.00 94.81 231 ARG A O 1
ATOM 1729 N N . PHE A 1 232 ? -6.792 1.875 14.374 1.00 93.56 232 PHE A N 1
ATOM 1730 C CA . PHE A 1 232 ? -6.882 0.626 15.117 1.00 93.56 232 PHE A CA 1
ATOM 1731 C C . PHE A 1 232 ? -5.689 -0.267 14.826 1.00 93.56 232 PHE A C 1
ATOM 1733 O O . PHE A 1 232 ? -5.389 -0.524 13.665 1.00 93.56 232 PHE A O 1
ATOM 1740 N N . ASP A 1 233 ? -5.061 -0.763 15.884 1.00 94.50 233 ASP A N 1
ATOM 1741 C CA . ASP A 1 233 ? -4.015 -1.774 15.810 1.00 94.50 233 ASP A CA 1
ATOM 1742 C C . ASP A 1 233 ? -4.085 -2.646 17.072 1.00 94.50 233 ASP A C 1
ATOM 1744 O O . ASP A 1 233 ? -3.662 -2.217 18.146 1.00 94.50 233 ASP A O 1
ATOM 1748 N N . PRO A 1 234 ? -4.671 -3.846 17.000 1.00 91.31 234 PRO A N 1
ATOM 1749 C CA . PRO A 1 234 ? -4.859 -4.685 18.174 1.00 91.31 234 PRO A CA 1
ATOM 1750 C C . PRO A 1 234 ? -3.564 -5.356 18.645 1.00 91.31 234 PRO A C 1
ATOM 1752 O O . PRO A 1 234 ? -3.516 -5.785 19.796 1.00 91.31 234 PRO A O 1
ATOM 1755 N N . ALA A 1 235 ? -2.545 -5.468 17.788 1.00 88.31 235 ALA A N 1
ATOM 1756 C CA . ALA A 1 235 ? -1.270 -6.075 18.150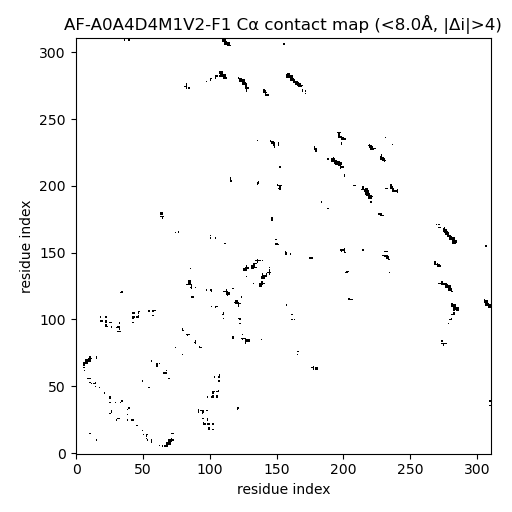 1.00 88.31 235 ALA A CA 1
ATOM 1757 C C . ALA A 1 235 ? -0.446 -5.123 19.028 1.00 88.31 235 ALA A C 1
ATOM 1759 O O . ALA A 1 235 ? 0.165 -5.563 20.004 1.00 88.31 235 ALA A O 1
ATOM 1760 N N . TYR A 1 236 ? -0.520 -3.818 18.744 1.00 89.44 236 TYR A N 1
ATOM 1761 C CA . TYR A 1 236 ? 0.278 -2.791 19.420 1.00 89.44 236 TYR A CA 1
ATOM 1762 C C . TYR A 1 236 ? -0.540 -1.798 20.271 1.00 89.44 236 TYR A C 1
ATOM 1764 O O . TYR A 1 236 ? 0.015 -0.854 20.839 1.00 89.44 236 TYR A O 1
ATOM 1772 N N . THR A 1 237 ? -1.849 -2.019 20.448 1.00 91.31 237 THR A N 1
ATOM 1773 C CA . THR A 1 237 ? -2.667 -1.302 21.448 1.00 91.31 237 THR A CA 1
ATOM 1774 C C . THR A 1 237 ? -2.742 -2.104 22.754 1.00 91.31 237 THR A C 1
ATOM 1776 O O . THR A 1 237 ? -3.349 -3.178 22.781 1.00 91.31 237 THR A O 1
ATOM 1779 N N . PRO A 1 238 ? -2.202 -1.604 23.881 1.00 88.06 238 PRO A N 1
ATOM 1780 C CA . PRO A 1 238 ? -2.278 -2.309 25.155 1.00 88.06 238 PRO A CA 1
ATOM 1781 C C . PRO A 1 238 ? -3.720 -2.361 25.682 1.00 88.06 238 PRO A C 1
ATOM 1783 O O . PRO A 1 238 ? -4.472 -1.398 25.571 1.00 88.06 238 PRO A O 1
ATOM 1786 N N . SER A 1 239 ? -4.104 -3.453 26.350 1.00 82.81 239 SER A N 1
ATOM 1787 C CA . SER A 1 239 ? -5.458 -3.621 26.913 1.00 82.81 239 SER A CA 1
ATOM 1788 C C . SER A 1 239 ? -5.771 -2.681 28.086 1.00 82.81 239 SER A C 1
ATOM 1790 O O . SER A 1 239 ? -6.931 -2.466 28.434 1.00 82.81 239 SER A O 1
ATOM 1792 N N . THR A 1 240 ? -4.736 -2.140 28.727 1.00 79.81 240 THR A N 1
ATOM 1793 C CA . THR A 1 240 ? -4.825 -1.204 29.851 1.00 79.81 240 THR A CA 1
ATOM 1794 C C . THR A 1 240 ? -3.698 -0.191 29.759 1.00 79.81 240 THR A C 1
ATOM 1796 O O . THR A 1 240 ? -2.581 -0.542 29.380 1.00 79.81 240 THR A O 1
ATOM 1799 N N . ARG A 1 241 ? -3.958 1.050 30.175 1.00 71.50 241 ARG A N 1
ATOM 1800 C CA . ARG A 1 241 ? -2.916 2.074 30.272 1.00 71.50 241 ARG A CA 1
ATOM 1801 C C . ARG A 1 241 ? -1.849 1.638 31.277 1.00 71.50 241 ARG A C 1
ATOM 1803 O O . ARG A 1 241 ? -2.194 1.151 32.356 1.00 71.50 241 ARG A O 1
ATOM 1810 N N . ARG A 1 242 ? -0.568 1.853 30.966 1.00 61.16 242 ARG A N 1
ATOM 1811 C CA . ARG A 1 242 ? 0.487 1.701 31.970 1.00 61.16 242 ARG A CA 1
ATOM 1812 C C . ARG A 1 242 ? 0.277 2.759 33.048 1.00 61.16 242 ARG A C 1
ATOM 1814 O O . ARG A 1 242 ? 0.389 3.955 32.806 1.00 61.16 242 ARG A O 1
ATOM 1821 N N . THR A 1 243 ? -0.019 2.330 34.267 1.00 50.22 243 THR A N 1
ATOM 1822 C CA . THR A 1 243 ? 0.165 3.189 35.435 1.00 50.22 243 THR A CA 1
ATOM 1823 C C . THR A 1 243 ? 1.645 3.162 35.776 1.00 50.22 243 THR A C 1
ATOM 1825 O O . THR A 1 243 ? 2.114 2.200 36.382 1.00 50.22 243 THR A O 1
ATOM 1828 N N . THR A 1 244 ? 2.404 4.178 35.369 1.00 44.72 244 THR A N 1
ATOM 1829 C CA . THR A 1 244 ? 3.755 4.370 35.906 1.00 44.72 244 THR A CA 1
ATOM 1830 C C . THR A 1 244 ? 3.611 4.594 37.413 1.00 44.72 244 THR A C 1
ATOM 1832 O O . THR A 1 244 ? 2.933 5.551 37.800 1.00 44.72 244 THR A O 1
ATOM 1835 N N . PRO A 1 245 ? 4.172 3.735 38.286 1.00 35.69 245 PRO A N 1
ATOM 1836 C CA . PRO A 1 245 ? 4.102 3.969 39.719 1.00 35.69 245 PRO A CA 1
ATOM 1837 C C . PRO A 1 245 ? 4.795 5.295 40.024 1.00 35.69 245 PRO A C 1
ATOM 1839 O O . PRO A 1 245 ? 5.957 5.501 39.661 1.00 35.69 245 PRO A O 1
ATOM 1842 N N . THR A 1 246 ? 4.087 6.212 40.674 1.00 38.09 246 THR A N 1
ATOM 1843 C CA . THR A 1 246 ? 4.659 7.457 41.180 1.00 38.09 246 THR A CA 1
ATOM 1844 C C . THR A 1 246 ? 5.651 7.107 42.290 1.00 38.09 246 THR A C 1
ATOM 1846 O O . THR A 1 246 ? 5.277 6.938 43.445 1.00 38.09 246 THR A O 1
ATOM 1849 N N . GLY A 1 247 ? 6.927 6.972 41.922 1.00 43.09 247 GLY A N 1
ATOM 1850 C CA . GLY A 1 247 ? 8.049 6.855 42.851 1.00 43.09 247 GLY A CA 1
ATOM 1851 C C . GLY A 1 247 ? 8.652 5.456 42.971 1.00 43.09 247 GLY A C 1
ATOM 1852 O O . GLY A 1 247 ? 8.298 4.703 43.865 1.00 43.09 247 GLY A O 1
ATOM 1853 N N . ALA A 1 248 ? 9.653 5.160 42.139 1.00 32.16 248 ALA A N 1
ATOM 1854 C CA . ALA A 1 248 ? 10.798 4.331 42.521 1.00 32.16 248 ALA A CA 1
ATOM 1855 C C . ALA A 1 248 ? 11.937 4.514 41.503 1.00 32.16 248 ALA A C 1
ATOM 1857 O O . ALA A 1 248 ? 11.969 3.883 40.452 1.00 32.16 248 ALA A O 1
ATOM 1858 N N . ARG A 1 249 ? 12.910 5.373 41.829 1.00 41.81 249 ARG A N 1
ATOM 1859 C CA . ARG A 1 249 ? 14.281 5.200 41.330 1.00 41.81 249 ARG A CA 1
ATOM 1860 C C . ARG A 1 249 ? 14.864 4.003 42.076 1.00 41.81 249 ARG A C 1
ATOM 1862 O O . ARG A 1 249 ? 15.102 4.131 43.267 1.00 41.81 249 ARG A O 1
ATOM 1869 N N . THR A 1 250 ? 15.115 2.888 41.402 1.00 35.12 250 THR A N 1
ATOM 1870 C CA . THR A 1 250 ? 16.246 1.973 41.655 1.00 35.12 250 THR A CA 1
ATOM 1871 C C . THR A 1 250 ? 16.345 0.993 40.486 1.00 35.12 250 THR A C 1
ATOM 1873 O O . THR A 1 250 ? 15.338 0.615 39.897 1.00 35.12 250 THR A O 1
ATOM 1876 N N . GLY A 1 251 ? 17.579 0.693 40.076 1.00 31.02 251 GLY A N 1
ATOM 1877 C CA . GLY A 1 251 ? 17.877 -0.074 38.871 1.00 31.02 251 GLY A CA 1
ATOM 1878 C C . GLY A 1 251 ? 17.678 -1.582 39.007 1.00 31.02 251 GLY A C 1
ATOM 1879 O O . GLY A 1 251 ? 17.383 -2.094 40.081 1.00 31.02 251 GLY A O 1
ATOM 1880 N N . GLY A 1 252 ? 17.935 -2.276 37.898 1.00 28.53 252 GLY A N 1
ATOM 1881 C CA . GLY A 1 252 ? 18.118 -3.726 37.869 1.00 28.53 252 GLY A CA 1
ATOM 1882 C C . GLY A 1 252 ? 17.136 -4.465 36.965 1.00 28.53 252 GLY A C 1
ATOM 1883 O O . GLY A 1 252 ? 15.974 -4.622 37.306 1.00 28.53 252 GLY A O 1
ATOM 1884 N N . SER A 1 253 ? 17.675 -4.926 35.831 1.00 39.47 253 SER A N 1
ATOM 1885 C CA . SER A 1 253 ? 17.375 -6.167 35.096 1.00 39.47 253 SER A CA 1
ATOM 1886 C C . SER A 1 253 ? 15.956 -6.753 35.138 1.00 39.47 253 SER A C 1
ATOM 1888 O O . SER A 1 253 ? 15.503 -7.258 36.162 1.00 39.47 253 SER A O 1
ATOM 1890 N N . GLY A 1 254 ? 15.348 -6.884 33.959 1.00 28.30 254 GLY A N 1
ATOM 1891 C CA . GLY A 1 254 ? 14.186 -7.748 33.771 1.00 28.30 254 GLY A CA 1
ATOM 1892 C C . GLY A 1 254 ? 13.636 -7.688 32.354 1.00 28.30 254 GLY A C 1
ATOM 1893 O O . GLY A 1 254 ? 12.548 -7.167 32.144 1.00 28.30 254 GLY A O 1
ATOM 1894 N N . LYS A 1 255 ? 14.378 -8.210 31.369 1.00 35.53 255 LYS A N 1
ATOM 1895 C CA . LYS A 1 255 ? 13.764 -8.611 30.099 1.00 35.53 255 LYS A CA 1
ATOM 1896 C C . LYS A 1 255 ? 12.940 -9.864 30.384 1.00 35.53 255 LYS A C 1
ATOM 1898 O O . LYS A 1 255 ? 13.522 -10.920 30.590 1.00 35.53 255 LYS A O 1
ATOM 1903 N N . ASN A 1 256 ? 11.623 -9.711 30.478 1.00 28.95 256 ASN A N 1
ATOM 1904 C CA . ASN A 1 256 ? 10.640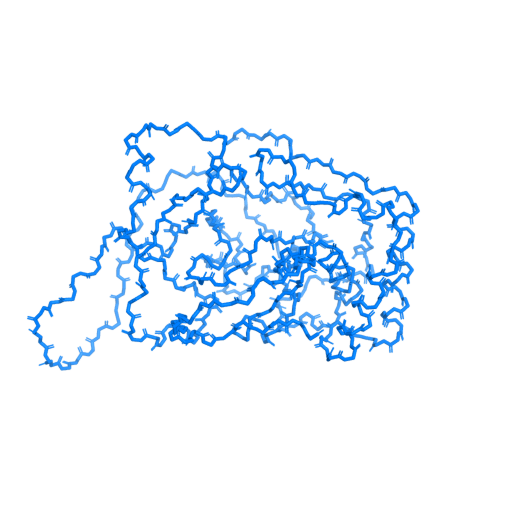 -10.748 30.172 1.00 28.95 256 ASN A CA 1
ATOM 1905 C C . ASN A 1 256 ? 9.265 -10.088 30.039 1.00 28.95 256 ASN A C 1
ATOM 1907 O O . ASN A 1 256 ? 8.725 -9.546 31.001 1.00 28.95 256 ASN A O 1
ATOM 1911 N N . TRP A 1 257 ? 8.727 -10.128 28.823 1.00 28.67 257 TRP A N 1
ATOM 1912 C CA . TRP A 1 257 ? 7.398 -9.651 28.461 1.00 28.67 257 TRP A CA 1
ATOM 1913 C C . TRP A 1 257 ? 6.458 -10.864 28.421 1.00 28.67 257 TRP A C 1
ATOM 1915 O O . TRP A 1 257 ? 6.575 -11.675 27.501 1.00 28.67 257 TRP A O 1
ATOM 1925 N N . PRO A 1 258 ? 5.561 -11.077 29.402 1.00 25.92 258 PRO A N 1
ATOM 1926 C CA . PRO A 1 258 ? 4.611 -12.169 29.318 1.00 25.92 258 PRO A CA 1
ATOM 1927 C C . PRO A 1 258 ? 3.374 -11.672 28.565 1.00 25.92 258 PRO A C 1
ATOM 1929 O O . PRO A 1 258 ? 2.394 -11.246 29.170 1.00 25.92 258 PRO A O 1
ATOM 1932 N N . VAL A 1 259 ? 3.392 -11.742 27.236 1.00 27.16 259 VAL A N 1
ATOM 1933 C CA . VAL A 1 259 ? 2.148 -11.748 26.449 1.00 27.16 259 VAL A CA 1
ATOM 1934 C C . VAL A 1 259 ? 1.622 -13.173 26.451 1.00 27.16 259 VAL A C 1
ATOM 1936 O O . VAL A 1 259 ? 2.029 -14.014 25.658 1.00 27.16 259 VAL A O 1
ATOM 1939 N N . SER A 1 260 ? 0.720 -13.470 27.385 1.00 21.67 260 SER A N 1
ATOM 1940 C CA . SER A 1 260 ? -0.200 -14.591 27.200 1.00 21.67 260 SER A CA 1
ATOM 1941 C C . SER A 1 260 ? -1.327 -14.123 26.276 1.00 21.67 260 SER A C 1
ATOM 1943 O O . SER A 1 260 ? -2.052 -13.202 26.658 1.00 21.67 260 SER A O 1
ATOM 1945 N N . PRO A 1 261 ? -1.514 -14.718 25.085 1.00 23.23 261 PRO A N 1
ATOM 1946 C CA . PRO A 1 261 ? -2.630 -14.364 24.222 1.00 23.23 261 PRO A CA 1
ATOM 1947 C C . PRO A 1 261 ? -3.934 -14.812 24.888 1.00 23.23 261 PRO A C 1
ATOM 1949 O O . PRO A 1 261 ? -4.208 -16.003 25.058 1.00 23.23 261 PRO A O 1
ATOM 1952 N N . SER A 1 262 ? -4.767 -13.854 25.285 1.00 24.39 262 SER A N 1
ATOM 1953 C CA . SER A 1 262 ? -6.137 -14.136 25.695 1.00 24.39 262 SER A CA 1
ATOM 1954 C C . SER A 1 262 ? -6.940 -14.555 24.460 1.00 24.39 262 SER A C 1
ATOM 1956 O O . SER A 1 262 ? -7.306 -13.708 23.654 1.00 24.39 262 SER A O 1
ATOM 1958 N N . ARG A 1 263 ? -7.159 -15.870 24.306 1.00 22.61 263 ARG A N 1
ATOM 1959 C CA . ARG A 1 263 ? -8.144 -16.550 23.433 1.00 22.61 263 ARG A CA 1
ATOM 1960 C C . ARG A 1 263 ? -8.692 -15.696 22.273 1.00 22.61 263 ARG A C 1
ATOM 1962 O O . ARG A 1 263 ? -9.782 -15.139 22.363 1.00 22.61 263 ARG A O 1
ATOM 1969 N N . SER A 1 264 ? -7.956 -15.682 21.164 1.00 25.41 264 SER A N 1
ATOM 1970 C CA . SER A 1 264 ? -8.474 -15.343 19.835 1.00 25.41 264 SER A CA 1
ATOM 1971 C C . SER A 1 264 ? -9.237 -16.549 19.271 1.00 25.41 264 SER A C 1
ATOM 1973 O O . SER A 1 264 ? -8.777 -17.688 19.385 1.00 25.41 264 SER A O 1
ATOM 1975 N N . ALA A 1 265 ? -10.423 -16.322 18.703 1.00 22.22 265 ALA A N 1
ATOM 1976 C CA . ALA A 1 265 ? -11.138 -17.348 17.956 1.00 22.22 265 ALA A CA 1
ATOM 1977 C C . ALA A 1 265 ? -10.307 -17.722 16.719 1.00 22.22 265 ALA A C 1
ATOM 1979 O O . ALA A 1 265 ? -10.059 -16.882 15.856 1.00 22.22 265 ALA A O 1
ATOM 1980 N N . SER A 1 266 ? -9.871 -18.978 16.649 1.00 23.70 266 SER A N 1
ATOM 1981 C CA . SER A 1 266 ? -9.059 -19.520 15.562 1.00 23.70 266 SER A CA 1
ATOM 1982 C C . SER A 1 266 ? -9.844 -19.472 14.249 1.00 23.70 266 SER A C 1
ATOM 1984 O O . SER A 1 266 ? -10.687 -20.328 13.983 1.00 23.70 266 SER A O 1
ATOM 1986 N N . LEU A 1 267 ? -9.594 -18.455 13.425 1.00 24.16 267 LEU A N 1
ATOM 1987 C CA . LEU A 1 267 ? -9.914 -18.522 12.004 1.00 24.16 267 LEU A CA 1
ATOM 1988 C C . LEU A 1 267 ? -8.836 -19.383 11.328 1.00 24.16 267 LEU A C 1
ATOM 1990 O O . LEU A 1 267 ? -7.674 -19.300 11.727 1.00 24.16 267 LEU A O 1
ATOM 1994 N N . PRO A 1 268 ? -9.182 -20.225 10.340 1.00 26.95 268 PRO A N 1
ATOM 1995 C CA . PRO A 1 268 ? -8.184 -21.009 9.628 1.00 26.95 268 PRO A CA 1
ATOM 1996 C C . PRO A 1 268 ? -7.224 -20.060 8.900 1.00 26.95 268 PRO A C 1
ATOM 1998 O O . PRO A 1 268 ? -7.610 -19.402 7.935 1.00 26.95 268 PRO A O 1
ATOM 2001 N N . VAL A 1 269 ? -5.985 -19.978 9.385 1.00 32.47 269 VAL A N 1
ATOM 2002 C CA . VAL A 1 269 ? -4.875 -19.319 8.690 1.00 32.47 269 VAL A CA 1
ATOM 2003 C C . VAL A 1 269 ? -4.438 -20.264 7.578 1.00 32.47 269 VAL A C 1
ATOM 2005 O O . VAL A 1 269 ? -4.064 -21.405 7.849 1.00 32.47 269 VAL A O 1
ATOM 2008 N N . ARG A 1 270 ? -4.525 -19.823 6.323 1.00 40.72 270 ARG A N 1
ATOM 2009 C CA . ARG A 1 270 ? -3.807 -20.489 5.234 1.00 40.72 270 ARG A CA 1
ATOM 2010 C C . ARG A 1 270 ? -2.387 -19.942 5.263 1.00 40.72 270 ARG A C 1
ATOM 2012 O O . ARG A 1 270 ? -2.211 -18.740 5.107 1.00 40.72 270 ARG A O 1
ATOM 2019 N N . SER A 1 271 ? -1.407 -20.803 5.515 1.00 39.41 271 SER A N 1
ATOM 2020 C CA . SER A 1 271 ? -0.000 -20.450 5.344 1.00 39.41 271 SER A CA 1
ATOM 2021 C C . SER A 1 271 ? 0.260 -20.138 3.868 1.00 39.41 271 SER A C 1
ATOM 2023 O O . SER A 1 271 ? -0.014 -20.979 3.012 1.00 39.41 271 SER A O 1
ATOM 2025 N N . TRP A 1 272 ? 0.761 -18.946 3.579 1.00 43.09 272 TRP A N 1
ATOM 2026 C CA . TRP A 1 272 ? 1.322 -18.532 2.284 1.00 43.09 272 TRP A CA 1
ATOM 2027 C C . TRP A 1 272 ? 2.661 -19.247 2.057 1.00 43.09 272 TRP A C 1
ATOM 2029 O O . TRP A 1 272 ? 3.460 -19.380 2.989 1.00 43.09 272 TRP A O 1
ATOM 2039 N N . SER A 1 273 ? 2.912 -19.702 0.830 1.00 45.56 273 SER A N 1
ATOM 2040 C CA . SER A 1 273 ? 4.202 -20.267 0.422 1.00 45.56 273 SER A CA 1
ATOM 2041 C C . SER A 1 273 ? 5.298 -19.199 0.337 1.00 45.56 273 SER A C 1
ATOM 2043 O O . SER A 1 273 ? 5.015 -18.002 0.258 1.00 45.56 273 SER A O 1
ATOM 2045 N N . SER A 1 274 ? 6.563 -19.631 0.277 1.00 51.09 274 S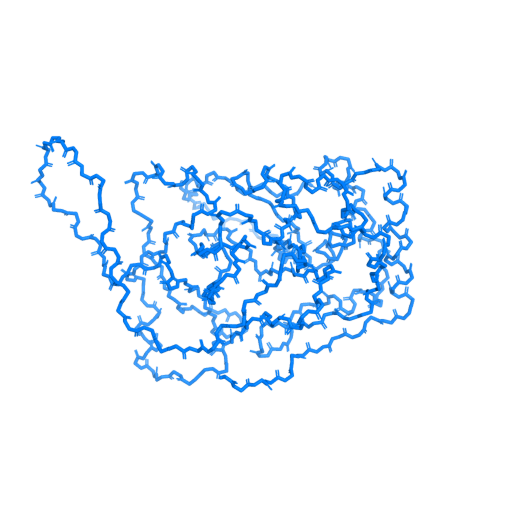ER A N 1
ATOM 2046 C CA . SER A 1 274 ? 7.745 -18.770 0.101 1.00 51.09 274 SER A CA 1
ATOM 2047 C C . SER A 1 274 ? 7.772 -17.982 -1.220 1.00 51.09 274 SER A C 1
ATOM 2049 O O . SER A 1 274 ? 8.751 -17.300 -1.498 1.00 51.09 274 SER A O 1
ATOM 2051 N N . THR A 1 275 ? 6.742 -18.096 -2.063 1.00 45.81 275 THR A N 1
ATOM 2052 C CA . THR A 1 275 ? 6.683 -17.471 -3.388 1.00 45.81 275 THR A CA 1
ATOM 2053 C C . THR A 1 275 ? 5.647 -16.354 -3.490 1.00 45.81 275 THR A C 1
ATOM 2055 O O . THR A 1 275 ? 5.497 -15.793 -4.564 1.00 45.81 275 THR A O 1
ATOM 2058 N N . THR A 1 276 ? 4.925 -15.985 -2.426 1.00 53.38 276 THR A N 1
ATOM 2059 C CA . THR A 1 276 ? 4.011 -14.822 -2.482 1.00 53.38 276 THR A CA 1
ATOM 2060 C C . THR A 1 276 ? 4.804 -13.516 -2.392 1.00 53.38 276 THR A C 1
ATOM 2062 O O . THR A 1 276 ? 5.712 -13.393 -1.571 1.00 53.38 276 THR A O 1
ATOM 2065 N N . THR A 1 277 ? 4.492 -12.522 -3.229 1.00 59.66 277 THR A N 1
ATOM 2066 C CA . THR A 1 277 ? 5.209 -11.234 -3.229 1.00 59.66 277 THR A CA 1
ATOM 2067 C C . THR A 1 277 ? 4.270 -10.081 -3.534 1.00 59.66 277 THR A C 1
ATOM 2069 O O . THR A 1 277 ? 3.533 -10.109 -4.524 1.00 59.66 277 THR A O 1
ATOM 2072 N N . TRP A 1 278 ? 4.341 -9.048 -2.700 1.00 65.56 278 TRP A N 1
ATOM 2073 C CA . TRP A 1 278 ? 3.656 -7.778 -2.904 1.00 65.56 278 TRP A CA 1
ATOM 2074 C C . TRP A 1 278 ? 4.640 -6.621 -2.777 1.00 65.56 278 TRP A C 1
ATOM 2076 O O . TRP A 1 278 ? 5.619 -6.717 -2.042 1.00 65.56 278 TRP A O 1
ATOM 2086 N N . SER A 1 279 ? 4.332 -5.518 -3.445 1.00 53.38 279 SER A N 1
ATOM 2087 C CA . SER A 1 279 ? 4.953 -4.222 -3.185 1.00 53.38 279 SER A CA 1
ATOM 2088 C C . SER A 1 279 ? 3.937 -3.294 -2.522 1.00 53.38 279 SER A C 1
ATOM 2090 O O . SER A 1 279 ? 2.746 -3.370 -2.836 1.00 53.38 279 SER A O 1
ATOM 2092 N N . SER A 1 280 ? 4.368 -2.410 -1.623 1.00 70.50 280 SER A N 1
ATOM 2093 C CA . SER A 1 280 ? 3.490 -1.405 -1.016 1.00 70.50 280 SER A CA 1
ATOM 2094 C C . SER A 1 280 ? 4.059 0.006 -1.068 1.00 70.50 280 SER A C 1
ATOM 2096 O O . SER A 1 280 ? 5.271 0.197 -1.106 1.00 70.50 280 SER A O 1
ATOM 2098 N N . THR A 1 281 ? 3.178 1.008 -1.087 1.00 56.41 281 THR A N 1
ATOM 2099 C CA . THR A 1 281 ? 3.562 2.419 -0.941 1.00 56.41 281 THR A CA 1
ATOM 2100 C C . THR A 1 281 ? 2.491 3.206 -0.186 1.00 56.41 281 THR A C 1
ATOM 2102 O O . THR A 1 281 ? 1.288 2.949 -0.320 1.00 56.41 281 THR A O 1
ATOM 2105 N N . ALA A 1 282 ? 2.943 4.154 0.632 1.00 63.09 282 ALA A N 1
ATOM 2106 C CA . ALA A 1 282 ? 2.123 5.011 1.475 1.00 63.09 282 ALA A CA 1
ATOM 2107 C C . ALA A 1 282 ? 1.872 6.356 0.785 1.00 63.09 282 ALA A C 1
ATOM 2109 O O . ALA A 1 282 ? 2.795 6.964 0.249 1.00 63.09 282 ALA A O 1
ATOM 2110 N N . VAL A 1 283 ? 0.629 6.845 0.806 1.00 51.56 283 VAL A N 1
ATOM 2111 C CA . VAL A 1 283 ? 0.224 8.031 0.037 1.00 51.56 283 VAL A CA 1
ATOM 2112 C C . VAL A 1 283 ? -0.572 9.022 0.894 1.00 51.56 283 VAL A C 1
ATOM 2114 O O . VAL A 1 283 ? -1.502 8.656 1.624 1.00 51.56 283 VAL A O 1
ATOM 2117 N N . PHE A 1 284 ? -0.232 10.309 0.771 1.00 59.97 284 PHE A N 1
ATOM 2118 C CA . PHE A 1 284 ? -1.058 11.443 1.198 1.00 59.97 284 PHE A CA 1
ATOM 2119 C C . PHE A 1 284 ? -1.904 11.965 0.033 1.00 59.97 284 PHE A C 1
ATOM 2121 O O . PHE A 1 284 ? -1.357 12.133 -1.047 1.00 59.97 284 PHE A O 1
ATOM 2128 N N . PRO A 1 285 ? -3.190 12.315 0.197 1.00 52.91 285 PRO A N 1
ATOM 2129 C CA . PRO A 1 285 ? -3.959 12.914 -0.890 1.00 52.91 285 PRO A CA 1
ATOM 2130 C C . PRO A 1 285 ? -3.346 14.251 -1.330 1.00 52.91 285 PRO A C 1
ATOM 2132 O O . PRO A 1 285 ? -2.846 15.029 -0.509 1.00 52.91 285 PRO A O 1
ATOM 2135 N N . SER A 1 286 ? -3.418 14.551 -2.626 1.00 45.81 286 SER A N 1
ATOM 2136 C CA . SER A 1 286 ? -3.068 15.875 -3.143 1.00 45.81 286 SER A CA 1
ATOM 2137 C C . SER A 1 286 ? -4.063 16.903 -2.597 1.00 45.81 286 SER A C 1
ATOM 2139 O O . SER A 1 286 ? -5.274 16.765 -2.774 1.00 45.81 286 SER A O 1
ATOM 2141 N N . ARG A 1 287 ? -3.581 17.955 -1.924 1.00 39.31 287 ARG A N 1
ATOM 2142 C CA . ARG A 1 287 ? -4.447 19.078 -1.536 1.00 39.31 287 ARG A CA 1
ATOM 2143 C C . ARG A 1 287 ? -4.881 19.844 -2.792 1.00 39.31 287 ARG A C 1
ATOM 2145 O O . ARG A 1 287 ? -4.011 20.173 -3.600 1.00 39.31 287 ARG A O 1
ATOM 2152 N N . PRO A 1 288 ? -6.165 20.215 -2.953 1.00 31.36 288 PRO A N 1
ATOM 2153 C CA . PRO A 1 288 ? -6.518 21.243 -3.921 1.00 31.36 288 PRO A CA 1
ATOM 2154 C C . PRO A 1 288 ? -5.794 22.544 -3.547 1.00 31.36 288 PRO A C 1
ATOM 2156 O O . PRO A 1 288 ? -5.628 22.853 -2.365 1.00 31.36 288 PRO A O 1
ATOM 2159 N N . ALA A 1 289 ? -5.344 23.304 -4.546 1.00 28.94 289 ALA A N 1
ATOM 2160 C CA . ALA A 1 289 ? -4.694 24.594 -4.340 1.00 28.94 289 ALA A CA 1
ATOM 2161 C C . ALA A 1 289 ? -5.692 25.605 -3.747 1.00 28.94 289 ALA A C 1
ATOM 2163 O O . ALA A 1 289 ? -6.341 26.361 -4.464 1.00 28.94 289 ALA A O 1
ATOM 2164 N N . THR A 1 290 ? -5.848 25.617 -2.426 1.00 31.88 290 THR A N 1
ATOM 2165 C CA . THR A 1 290 ? -6.596 26.657 -1.719 1.00 31.88 290 THR A CA 1
ATOM 2166 C C . THR A 1 290 ? -5.666 27.820 -1.409 1.00 31.88 290 THR A C 1
ATOM 2168 O O . THR A 1 290 ? -4.692 27.669 -0.671 1.00 31.88 290 THR A O 1
ATOM 2171 N N . THR A 1 291 ? -5.987 28.995 -1.947 1.00 32.31 291 THR A N 1
ATOM 2172 C CA . THR A 1 291 ? -5.438 30.282 -1.509 1.00 32.31 291 THR A CA 1
ATOM 2173 C C . THR A 1 291 ? -5.660 30.438 -0.004 1.00 32.31 291 THR A C 1
ATOM 2175 O O . THR A 1 291 ? -6.802 30.513 0.451 1.00 32.31 291 THR A O 1
ATOM 2178 N N . ALA A 1 292 ? -4.580 30.448 0.775 1.00 28.95 292 ALA A N 1
ATOM 2179 C CA . ALA A 1 292 ? -4.647 30.594 2.224 1.00 28.95 292 ALA A CA 1
ATOM 2180 C C . ALA A 1 292 ? -5.108 32.013 2.619 1.00 28.95 292 ALA A C 1
ATOM 2182 O O . ALA A 1 292 ? -4.575 32.988 2.081 1.00 28.95 292 ALA A O 1
ATOM 2183 N N . PRO A 1 293 ? -6.027 32.171 3.590 1.00 29.45 293 PRO A N 1
ATOM 2184 C CA . PRO A 1 293 ? -6.186 33.427 4.299 1.00 29.45 293 PRO A CA 1
ATOM 2185 C C . PRO A 1 293 ? -5.047 33.580 5.315 1.00 29.45 293 PRO A C 1
ATOM 2187 O O . PRO A 1 293 ? -4.710 32.664 6.065 1.00 29.45 293 PRO A O 1
ATOM 2190 N N . THR A 1 294 ? -4.441 34.760 5.332 1.00 32.75 294 THR A N 1
ATOM 2191 C CA . THR A 1 294 ? -3.411 35.158 6.291 1.00 32.75 294 THR A CA 1
ATOM 2192 C C . THR A 1 294 ? -4.003 35.342 7.690 1.00 32.75 294 THR A C 1
ATOM 2194 O O . THR A 1 294 ? -4.877 36.188 7.867 1.00 32.75 294 THR A O 1
ATOM 2197 N N . GLY A 1 295 ? -3.456 34.648 8.692 1.00 28.95 295 GLY 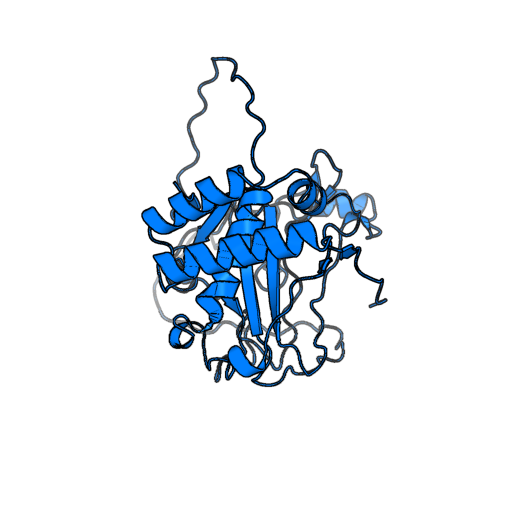A N 1
ATOM 2198 C CA . GLY A 1 295 ? -3.529 35.078 10.094 1.00 28.95 295 GLY A CA 1
ATOM 2199 C C . GLY A 1 295 ? -3.949 33.996 11.088 1.00 28.95 295 GLY A C 1
ATOM 2200 O O . GLY A 1 295 ? -5.095 33.566 11.100 1.00 28.95 295 GLY A O 1
ATOM 2201 N N . GLY A 1 296 ? -3.027 33.622 11.978 1.00 26.89 296 GLY A N 1
ATOM 2202 C CA . GLY A 1 296 ? -3.312 32.792 13.150 1.00 26.89 296 GLY A CA 1
ATOM 2203 C C . GLY A 1 296 ? -2.076 32.045 13.638 1.00 26.89 296 GLY A C 1
ATOM 2204 O O . GLY A 1 296 ? -1.798 30.944 13.182 1.00 26.89 296 GLY A O 1
ATOM 2205 N N . SER A 1 297 ? -1.317 32.661 14.545 1.00 32.03 297 SER A N 1
ATOM 2206 C CA . SER A 1 297 ? -0.174 32.034 15.216 1.00 32.03 297 SER A CA 1
ATOM 2207 C C . SER A 1 297 ? -0.661 30.960 16.193 1.00 32.03 297 SER A C 1
ATOM 2209 O O . SER A 1 297 ? -1.310 31.275 17.189 1.00 32.03 297 SER A O 1
ATOM 2211 N N . SER A 1 298 ? -0.323 29.702 15.922 1.00 30.73 298 SER A N 1
ATOM 2212 C CA . SER A 1 298 ? -0.324 28.614 16.901 1.00 30.73 298 SER A CA 1
ATOM 2213 C C . SER A 1 298 ? 1.003 27.871 16.779 1.00 30.73 298 SER A C 1
ATOM 2215 O O . SER A 1 298 ? 1.359 27.423 15.689 1.00 30.73 298 SER A O 1
ATOM 2217 N N . ALA A 1 299 ? 1.748 27.785 17.882 1.00 27.81 299 ALA A N 1
ATOM 2218 C CA . ALA A 1 299 ? 3.031 27.093 17.947 1.00 27.81 299 ALA A CA 1
ATOM 2219 C C . ALA A 1 299 ? 2.889 25.610 17.534 1.00 27.81 299 ALA A C 1
ATOM 2221 O O . ALA A 1 299 ? 1.894 24.979 17.902 1.00 27.81 299 ALA A O 1
ATOM 2222 N N . PRO A 1 300 ? 3.854 25.043 16.787 1.00 26.77 300 PRO A N 1
ATOM 2223 C CA . PRO A 1 300 ? 3.798 23.647 16.375 1.00 26.77 300 PRO A CA 1
ATOM 2224 C C . PRO A 1 300 ? 4.021 22.720 17.583 1.00 26.77 300 PRO A C 1
ATOM 2226 O O . PRO A 1 300 ? 4.855 23.030 18.440 1.00 26.77 300 PRO A O 1
ATOM 2229 N N . PRO A 1 301 ? 3.319 21.575 17.673 1.00 30.19 301 PRO A N 1
ATOM 2230 C CA . PRO A 1 301 ? 3.709 20.520 18.597 1.00 30.19 301 PRO A CA 1
ATOM 2231 C C . PRO A 1 301 ? 5.100 19.993 18.212 1.00 30.19 301 PRO A C 1
ATOM 2233 O O . PRO A 1 301 ? 5.458 19.941 17.034 1.00 30.19 301 PRO A O 1
ATOM 2236 N N . SER A 1 302 ? 5.886 19.640 19.227 1.00 30.31 302 SER A N 1
ATOM 2237 C CA . SER A 1 302 ? 7.232 19.073 19.116 1.00 30.31 302 SER A CA 1
ATOM 2238 C C . SER A 1 302 ? 7.294 17.944 18.082 1.00 30.31 302 SER A C 1
ATOM 2240 O O . SER A 1 302 ? 6.474 17.026 18.105 1.00 30.31 302 SER A O 1
ATOM 2242 N N . ALA A 1 303 ? 8.267 18.045 17.177 1.00 28.53 303 ALA A N 1
ATOM 2243 C CA . ALA A 1 303 ? 8.439 17.168 16.030 1.00 28.53 303 ALA A CA 1
ATOM 2244 C C . ALA A 1 303 ? 8.730 15.715 16.441 1.00 28.53 303 ALA A C 1
ATOM 2246 O O . ALA A 1 303 ? 9.686 15.449 17.169 1.00 28.53 303 ALA A O 1
ATOM 2247 N N . PHE A 1 304 ? 7.938 14.784 15.910 1.00 34.34 304 PHE A N 1
ATOM 2248 C CA . PHE A 1 304 ? 8.387 13.415 15.673 1.00 34.34 304 PHE A CA 1
ATOM 2249 C C . PHE A 1 304 ? 9.270 13.430 14.409 1.00 34.34 304 PHE A C 1
ATOM 2251 O O . PHE A 1 304 ? 8.815 13.943 13.382 1.00 34.34 304 PHE A O 1
ATOM 2258 N N . PRO A 1 305 ? 10.522 12.942 14.454 1.00 35.88 305 PRO A N 1
ATOM 2259 C CA . PRO A 1 305 ? 11.325 12.746 13.250 1.00 35.88 305 PRO A CA 1
ATOM 2260 C C . PRO A 1 305 ? 10.818 11.514 12.478 1.00 35.88 305 PRO A C 1
ATOM 2262 O O . PRO A 1 305 ? 10.418 10.536 13.104 1.00 35.88 305 PRO A O 1
ATOM 2265 N N . GLY A 1 306 ? 10.834 11.546 11.139 1.00 43.09 306 GLY A N 1
ATOM 2266 C CA . GLY A 1 306 ? 10.759 10.309 10.340 1.00 43.09 306 GLY A CA 1
ATOM 2267 C C . GLY A 1 306 ? 9.935 10.329 9.048 1.00 43.09 306 GLY A C 1
ATOM 2268 O O . GLY A 1 306 ? 10.132 9.442 8.226 1.00 43.09 306 GLY A O 1
ATOM 2269 N N . ALA A 1 307 ? 9.055 11.313 8.826 1.00 39.03 307 ALA A N 1
ATOM 2270 C CA . ALA A 1 307 ? 8.319 11.439 7.560 1.00 39.03 307 ALA A CA 1
ATOM 2271 C C . ALA A 1 307 ? 9.028 12.428 6.625 1.00 39.03 307 ALA A C 1
ATOM 2273 O O . ALA A 1 307 ? 8.984 13.639 6.862 1.00 39.03 307 ALA A O 1
ATOM 2274 N N . ALA A 1 308 ? 9.655 11.935 5.558 1.00 39.34 308 ALA A N 1
ATOM 2275 C CA . ALA A 1 308 ? 10.161 12.788 4.487 1.00 39.34 308 ALA A CA 1
ATOM 2276 C C . ALA A 1 308 ? 9.128 12.831 3.342 1.00 39.34 308 ALA A C 1
ATOM 2278 O O . ALA A 1 308 ? 8.844 11.789 2.749 1.00 39.34 308 ALA A O 1
ATOM 2279 N N . PRO A 1 309 ? 8.532 13.995 3.011 1.00 36.50 309 PRO A N 1
ATOM 2280 C CA . PRO A 1 309 ? 7.770 14.120 1.774 1.00 36.50 309 PRO A CA 1
ATOM 2281 C C . PRO A 1 309 ? 8.718 13.999 0.571 1.00 36.50 309 PRO A C 1
ATOM 2283 O O . PRO A 1 309 ? 9.856 14.475 0.632 1.00 36.50 309 PRO A O 1
ATOM 2286 N N . ALA A 1 310 ? 8.254 13.401 -0.530 1.00 35.12 310 ALA A N 1
ATOM 2287 C CA . ALA A 1 310 ? 8.939 13.556 -1.811 1.00 35.12 310 ALA A CA 1
ATOM 2288 C C . ALA A 1 310 ? 9.032 15.063 -2.162 1.00 35.12 310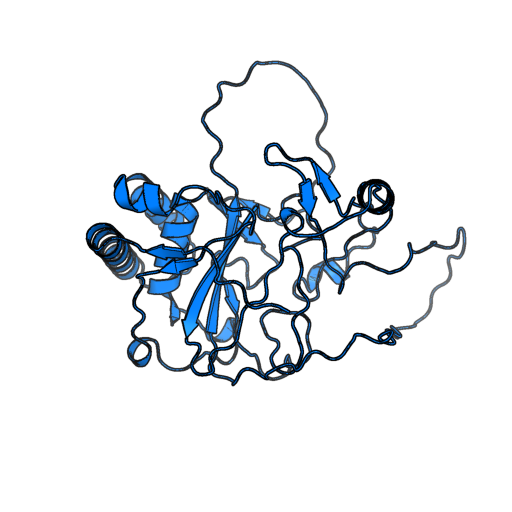 ALA A C 1
ATOM 2290 O O . ALA A 1 310 ? 8.049 15.781 -1.939 1.00 35.12 310 ALA A O 1
ATOM 2291 N N . PRO A 1 311 ? 10.191 15.557 -2.641 1.00 36.88 311 PRO A N 1
ATOM 2292 C CA . PRO A 1 311 ? 10.371 16.962 -3.010 1.00 36.88 311 PRO A CA 1
ATOM 2293 C C . PRO A 1 311 ? 9.530 17.384 -4.221 1.00 36.88 311 PRO A C 1
ATOM 2295 O O . PRO A 1 311 ? 9.312 16.543 -5.124 1.00 36.88 311 PRO A O 1
#

Radius of gyration: 21.13 Å; Cα contacts (8 Å, |Δi|>4): 459; chains: 1; bounding box: 42×56×66 Å

Secondary structure (DSSP, 8-state):
---PPPPEEEPPHHHHHHHHHHHHHHHHHHSS----HHHHHHHHHHHHH--HHHHHHTSPP-STTS--EEE-----TTTT-SPPSSTTT-TTTTHHHHHHHHHHHHHHSEEEEETTSGGG-SSEEE---TT-TTSSSTT--SS------TTTT-TT--SEEEEEEEE-TT-PPPP---GGGS---HHHHHHHTS--B--PPPTT-TTGGG--SPPPPB-SEEEETTEEEE---TTTS-SS-----S----------------------PPPPPTT-EEEEEEEEPPPP---PPP----PPPPPPS-EEEP-

Mean predicted aligned error: 10.92 Å

InterPro domains:
  IPR042098 Glutarate 2-hydroxylase superfamily [G3DSA:3.60.130.10] (7-249)

Nearest PDB structures (foldseek):
  6alp-assembly1_A  TM=8.815E-01  e=2.961E-15  Streptomyces vinaceus
  2wbq-assembly1_A  TM=8.707E-01  e=2.624E-15  Streptomyces vinaceus
  7yw9-assembly1_A  TM=8.500E-01  e=1.198E-15  Saccharothrix mutabilis subsp. capreolus
  6mp9-assembly1_A  TM=8.870E-01  e=8.260E-15  Streptomyces vinaceus
  6y0n-assembly1_A  TM=8.708E-01  e=5.751E-15  Streptomyces vinaceus